Protein AF-A0A1I5EZ67-F1 (afdb_monomer_lite)

Sequence (284 aa):
MTGPAHESPHGVRRITLDAAGLPLSALLSEPPGGAPRAVVVAVHGGGMNAGYFDCRAHPQQSLLTLGARLGHTVLAVDRPGYGHSAARLPEGQGLAEQAVSLRAALRDFTSRHDTGAGLFLLAHSYGGKVALTAAAELPSAAGPPCAAGPLHAAELPHAVDRSHAADALQASELPHAADALQAVGLPQAPSGGLPQSIGLPPSAEPGPSHLLGIDISGCGHLYAVEPHELPIADNDGVRLRRSWGPLRLYPSGTFRESGSIVEPVPALERAELARWPLLFRSTA

Structure (mmCIF, N/CA/C/O backbone):
data_AF-A0A1I5EZ67-F1
#
_entry.id   AF-A0A1I5EZ67-F1
#
loop_
_atom_site.group_PDB
_atom_site.id
_atom_site.type_symbol
_atom_site.label_atom_id
_atom_site.label_alt_id
_atom_site.label_comp_id
_atom_site.label_asym_id
_atom_site.label_entity_id
_atom_site.label_seq_id
_atom_site.pdbx_PDB_ins_code
_atom_site.Cartn_x
_atom_site.Cartn_y
_atom_site.Cartn_z
_atom_site.occupancy
_atom_site.B_iso_or_equiv
_atom_site.auth_seq_id
_atom_site.auth_comp_id
_atom_site.auth_asym_id
_atom_site.auth_atom_id
_atom_site.pdbx_PDB_model_num
ATOM 1 N N . MET A 1 1 ? 10.307 23.182 17.558 1.00 32.09 1 MET A N 1
ATOM 2 C CA . MET A 1 1 ? 8.958 23.587 17.110 1.00 32.09 1 MET A CA 1
ATOM 3 C C . MET A 1 1 ? 8.612 22.750 15.892 1.00 32.09 1 MET A C 1
ATOM 5 O O . MET A 1 1 ? 9.095 23.035 14.806 1.00 32.09 1 MET A O 1
ATOM 9 N N . THR A 1 2 ? 7.897 21.646 16.090 1.00 35.41 2 THR A N 1
ATOM 10 C CA . THR A 1 2 ? 7.374 20.805 15.006 1.00 35.41 2 THR A CA 1
ATOM 11 C C . THR A 1 2 ? 6.156 21.509 14.415 1.00 35.41 2 THR A C 1
ATOM 13 O O . THR A 1 2 ? 5.232 21.844 15.153 1.00 35.41 2 THR A O 1
ATOM 16 N N . GLY A 1 3 ? 6.195 21.818 13.117 1.00 30.20 3 GLY A N 1
ATOM 17 C CA . GLY A 1 3 ? 5.076 22.458 12.420 1.00 30.20 3 GLY A CA 1
ATOM 18 C C . GLY A 1 3 ? 3.808 21.595 12.473 1.00 30.20 3 GLY A C 1
ATOM 19 O O . GLY A 1 3 ? 3.915 20.381 12.665 1.00 30.20 3 GLY A O 1
ATOM 20 N N . PRO A 1 4 ? 2.615 22.196 12.332 1.00 37.66 4 PRO A N 1
ATOM 21 C CA . PRO A 1 4 ? 1.365 21.450 12.367 1.00 37.66 4 PRO A CA 1
ATOM 22 C C . PRO A 1 4 ? 1.356 20.415 11.238 1.00 37.66 4 PRO A C 1
ATOM 24 O O . PRO A 1 4 ? 1.666 20.735 10.088 1.00 37.66 4 PRO A O 1
ATOM 27 N N . ALA A 1 5 ? 1.026 19.165 11.575 1.00 45.53 5 ALA A N 1
ATOM 28 C CA . ALA A 1 5 ? 0.726 18.145 10.583 1.00 45.53 5 ALA A CA 1
ATOM 29 C C . ALA A 1 5 ? -0.394 18.690 9.690 1.00 45.53 5 ALA A C 1
ATOM 31 O O . ALA A 1 5 ? -1.439 19.105 10.185 1.00 45.53 5 ALA A O 1
ATOM 32 N N . HIS A 1 6 ? -0.144 18.771 8.386 1.00 41.84 6 HIS A N 1
ATOM 33 C CA . HIS A 1 6 ? -1.099 19.314 7.431 1.00 41.84 6 HIS A CA 1
ATOM 34 C C . HIS A 1 6 ? -2.248 18.306 7.263 1.00 41.84 6 HIS A C 1
ATOM 36 O O . HIS A 1 6 ? -2.212 17.455 6.376 1.00 41.84 6 HIS A O 1
ATOM 42 N N . GLU A 1 7 ? -3.236 18.350 8.157 1.00 48.06 7 GLU A N 1
ATOM 43 C CA . GLU A 1 7 ? -4.469 17.578 8.022 1.00 48.06 7 GLU A CA 1
ATOM 44 C C . GLU A 1 7 ? -5.220 18.064 6.784 1.00 48.06 7 GLU A C 1
ATOM 46 O O . GLU A 1 7 ? -5.498 19.253 6.615 1.00 48.06 7 GLU A O 1
ATOM 51 N N . SER A 1 8 ? -5.509 17.140 5.871 1.00 57.16 8 SER A N 1
ATOM 52 C CA . SER A 1 8 ? -6.388 17.442 4.747 1.00 57.16 8 SER A CA 1
ATOM 53 C C . SER A 1 8 ? -7.831 17.545 5.262 1.00 57.16 8 SER A C 1
ATOM 55 O O . SER A 1 8 ? -8.185 16.818 6.192 1.00 57.16 8 SER A O 1
ATOM 57 N N . PRO A 1 9 ? -8.706 18.360 4.641 1.00 55.00 9 PRO A N 1
ATOM 58 C CA . PRO A 1 9 ? -10.101 18.565 5.070 1.00 55.00 9 PRO A CA 1
ATOM 59 C C . PRO A 1 9 ? -10.980 17.292 5.091 1.00 55.00 9 PRO A C 1
ATOM 61 O O . PRO A 1 9 ? -12.157 17.358 5.433 1.00 55.00 9 PRO A O 1
ATOM 64 N N . HIS A 1 10 ? -10.419 16.132 4.740 1.00 65.50 10 HIS A N 1
ATOM 65 C CA . HIS A 1 10 ? -11.073 14.825 4.691 1.00 65.50 10 HIS A CA 1
ATOM 66 C C . HIS A 1 10 ? -10.524 13.824 5.725 1.00 65.50 10 HIS A C 1
ATOM 68 O O . HIS A 1 10 ? -10.811 12.636 5.631 1.00 65.50 10 HIS A O 1
ATOM 74 N N . GLY A 1 11 ? -9.718 14.273 6.696 1.00 84.88 11 GLY A N 1
ATOM 75 C CA . GLY A 1 11 ? -9.168 13.402 7.746 1.00 84.88 11 GLY A CA 1
ATOM 76 C C . GLY A 1 11 ? -8.043 12.472 7.273 1.00 84.88 11 GLY A C 1
ATOM 77 O O . GLY A 1 11 ? -7.637 11.571 8.003 1.00 84.88 11 GLY A O 1
ATOM 78 N N . VAL A 1 12 ? -7.531 12.682 6.055 1.00 93.44 12 VAL A N 1
ATOM 79 C CA . VAL A 1 12 ? -6.338 12.001 5.539 1.00 93.44 12 VAL A CA 1
ATOM 80 C C . VAL A 1 12 ? -5.099 12.754 6.012 1.00 93.44 12 VAL A C 1
ATOM 82 O O . VAL A 1 12 ? -4.952 13.956 5.757 1.00 93.44 12 VAL A O 1
ATOM 85 N N . ARG A 1 13 ? -4.192 12.043 6.684 1.00 95.44 13 ARG A N 1
ATOM 86 C CA . ARG A 1 13 ? -2.928 12.593 7.186 1.00 95.44 13 ARG A CA 1
ATOM 87 C C . ARG A 1 13 ? -1.748 11.715 6.807 1.00 95.44 13 ARG A C 1
ATOM 89 O O . ARG A 1 13 ? -1.877 10.501 6.680 1.00 95.44 13 ARG A O 1
ATOM 96 N N . ARG A 1 14 ? -0.576 12.328 6.662 1.00 97.12 14 ARG A N 1
ATOM 97 C CA . ARG A 1 14 ? 0.669 11.597 6.417 1.00 97.12 14 ARG A CA 1
ATOM 98 C C . ARG A 1 14 ? 1.268 11.115 7.734 1.00 97.12 14 ARG A C 1
ATOM 100 O O . ARG A 1 14 ? 1.349 11.882 8.691 1.00 97.12 14 ARG A O 1
ATOM 107 N N . ILE A 1 15 ? 1.729 9.873 7.754 1.00 98.31 15 ILE A N 1
ATOM 108 C CA . ILE A 1 15 ? 2.497 9.285 8.850 1.00 98.31 15 ILE A CA 1
ATOM 109 C C . ILE A 1 15 ? 3.804 8.688 8.320 1.00 98.31 15 ILE A C 1
ATOM 111 O O . ILE A 1 15 ? 3.993 8.543 7.110 1.00 98.31 15 ILE A O 1
ATOM 115 N N . THR A 1 16 ? 4.691 8.326 9.242 1.00 98.62 16 THR A N 1
ATOM 116 C CA . THR A 1 16 ? 5.890 7.535 8.954 1.00 98.62 16 THR A CA 1
ATOM 117 C C . THR A 1 16 ? 5.789 6.205 9.695 1.00 98.62 16 THR A C 1
ATOM 119 O O . THR A 1 16 ? 5.356 6.172 10.850 1.00 98.62 16 THR A O 1
ATOM 122 N N . LEU A 1 17 ? 6.179 5.131 9.017 1.00 98.56 17 LEU A N 1
ATOM 123 C CA . LEU A 1 17 ? 6.321 3.785 9.555 1.00 98.56 17 LEU A CA 1
ATOM 124 C C . LEU A 1 17 ? 7.807 3.427 9.616 1.00 98.56 17 LEU A C 1
ATOM 126 O O . LEU A 1 17 ? 8.560 3.778 8.702 1.00 98.56 17 LEU A O 1
ATOM 130 N N . ASP A 1 18 ? 8.221 2.724 10.665 1.00 98.31 18 ASP A N 1
ATOM 131 C CA . ASP A 1 18 ? 9.567 2.162 10.754 1.00 98.31 18 ASP A CA 1
ATOM 132 C C . ASP A 1 18 ? 9.605 0.738 10.184 1.00 98.31 18 ASP A C 1
ATOM 134 O O . ASP A 1 18 ? 9.133 -0.219 10.794 1.00 98.31 18 ASP A O 1
ATOM 138 N N . ALA A 1 19 ? 10.195 0.578 9.000 1.00 97.75 19 ALA A N 1
ATOM 139 C CA . ALA A 1 19 ? 10.441 -0.719 8.382 1.00 97.75 19 ALA A CA 1
ATOM 140 C C . ALA A 1 19 ? 11.823 -1.257 8.783 1.00 97.75 19 ALA A C 1
ATOM 142 O O . ALA A 1 19 ? 12.699 -1.423 7.934 1.00 97.75 19 ALA A O 1
ATOM 143 N N . ALA A 1 20 ? 12.018 -1.507 10.083 1.00 95.62 20 ALA A N 1
ATOM 144 C CA . ALA A 1 20 ? 13.286 -1.966 10.660 1.00 95.62 20 ALA A CA 1
ATOM 145 C C . ALA A 1 20 ? 14.468 -1.013 10.371 1.00 95.62 20 ALA A C 1
ATOM 147 O O . ALA A 1 20 ? 15.508 -1.415 9.847 1.00 95.62 20 ALA A O 1
ATOM 148 N N . GLY A 1 21 ? 14.301 0.272 10.694 1.00 96.25 21 GLY A N 1
ATOM 149 C CA . GLY A 1 21 ? 15.283 1.338 10.471 1.00 96.25 21 GLY A CA 1
ATOM 150 C C . GLY A 1 21 ? 15.133 2.076 9.134 1.00 96.25 21 GLY A C 1
ATOM 151 O O . GLY A 1 21 ? 15.786 3.108 8.916 1.00 96.25 21 GLY A O 1
ATOM 152 N N . LEU A 1 22 ? 14.273 1.586 8.236 1.00 97.81 22 LEU A N 1
ATOM 153 C CA . LEU A 1 22 ? 13.928 2.250 6.981 1.00 97.81 22 LEU A CA 1
ATOM 154 C C . LEU A 1 22 ? 12.603 3.027 7.132 1.00 97.81 22 LEU A C 1
ATOM 156 O O . LEU A 1 22 ? 11.558 2.406 7.307 1.00 97.81 22 LEU A O 1
ATOM 160 N N . PRO A 1 23 ? 12.594 4.368 7.023 1.00 98.12 23 PRO A N 1
ATOM 161 C CA . PRO A 1 23 ? 11.362 5.139 7.120 1.00 98.12 23 PRO A CA 1
ATOM 162 C C . PRO A 1 23 ? 10.528 4.986 5.845 1.00 98.12 23 PRO A C 1
ATOM 164 O O . PRO A 1 23 ? 10.967 5.392 4.767 1.00 98.12 23 PRO A O 1
ATOM 167 N N . LEU A 1 24 ? 9.307 4.468 5.977 1.00 98.62 24 LEU A N 1
ATOM 168 C CA . LEU A 1 24 ? 8.304 4.484 4.911 1.00 98.62 24 LEU A CA 1
ATOM 169 C C . LEU A 1 24 ? 7.274 5.574 5.202 1.00 98.62 24 LEU A C 1
ATOM 171 O O . LEU A 1 24 ? 6.758 5.667 6.315 1.00 98.62 24 LEU A O 1
ATOM 175 N N . SER A 1 25 ? 6.973 6.419 4.219 1.00 98.62 25 SER A N 1
ATOM 176 C CA . SER A 1 25 ? 5.823 7.320 4.311 1.00 98.62 25 SER A CA 1
ATOM 177 C C . SER A 1 25 ? 4.529 6.557 4.039 1.00 98.62 25 SER A C 1
ATOM 179 O O . SER A 1 25 ? 4.505 5.576 3.303 1.00 98.62 25 SER A O 1
ATOM 181 N N . ALA A 1 26 ? 3.440 7.004 4.655 1.00 98.62 26 ALA A N 1
ATOM 182 C CA . ALA A 1 26 ? 2.110 6.472 4.400 1.00 98.62 26 ALA A CA 1
ATOM 183 C C . ALA A 1 26 ? 1.047 7.564 4.562 1.00 98.62 26 ALA A C 1
ATOM 185 O O . ALA A 1 26 ? 1.256 8.549 5.275 1.00 98.62 26 ALA A O 1
ATOM 186 N N . LEU A 1 27 ? -0.104 7.378 3.924 1.00 98.25 27 LEU A N 1
ATOM 187 C CA . LEU A 1 27 ? -1.331 8.113 4.204 1.00 98.25 27 LEU A CA 1
ATOM 188 C C . LEU A 1 27 ? -2.218 7.268 5.118 1.00 98.25 27 LEU A C 1
ATOM 190 O O . LEU A 1 27 ? -2.395 6.073 4.892 1.00 98.25 27 LEU A O 1
ATOM 194 N N . LEU A 1 28 ? -2.776 7.902 6.141 1.00 98.12 28 LEU A N 1
ATOM 195 C CA . LEU A 1 28 ? -3.650 7.289 7.128 1.00 98.12 28 LEU A CA 1
ATOM 196 C C . LEU A 1 28 ? -4.971 8.056 7.187 1.00 98.12 28 LEU A C 1
ATOM 198 O O . LEU A 1 28 ? -4.977 9.286 7.285 1.00 98.12 28 LEU A O 1
ATOM 202 N N . SER A 1 29 ? -6.078 7.320 7.163 1.00 96.38 29 SER A N 1
ATOM 203 C CA . SER A 1 29 ? -7.412 7.826 7.472 1.00 96.38 29 SER A CA 1
ATOM 204 C C . SER A 1 29 ? -8.100 6.875 8.444 1.00 96.38 29 SER A C 1
ATOM 206 O O . SER A 1 29 ? -8.021 5.659 8.286 1.00 96.38 29 SER A O 1
ATOM 208 N N . GLU A 1 30 ? -8.742 7.428 9.465 1.00 95.75 30 GLU A N 1
ATOM 209 C CA . GLU A 1 30 ? -9.379 6.671 10.545 1.00 95.75 30 GLU A CA 1
ATOM 210 C C . GLU A 1 30 ? -10.873 6.987 10.611 1.00 95.75 30 GLU A C 1
ATOM 212 O O . GLU A 1 30 ? -11.285 8.100 10.262 1.00 95.75 30 GLU A O 1
ATOM 217 N N . PRO A 1 31 ? -11.702 6.031 11.061 1.00 93.94 31 PRO A N 1
ATOM 218 C CA . PRO A 1 31 ? -13.136 6.235 11.129 1.00 93.94 31 PRO A CA 1
ATOM 219 C C . PRO A 1 31 ? -13.525 7.275 12.199 1.00 93.94 31 PRO A C 1
ATOM 221 O O . PRO A 1 31 ? -12.970 7.282 13.302 1.00 93.94 31 PRO A O 1
ATOM 224 N N . PRO A 1 32 ? -14.532 8.129 11.929 1.00 82.81 32 PRO A N 1
ATOM 225 C CA . PRO A 1 32 ? -15.052 9.092 12.896 1.00 82.81 32 PRO A CA 1
ATOM 226 C C . PRO A 1 32 ? -15.926 8.367 13.934 1.00 82.81 32 PRO A C 1
ATOM 228 O O . PRO A 1 32 ? -17.148 8.355 13.828 1.00 82.81 32 PRO A O 1
ATOM 231 N N . GLY A 1 33 ? -15.321 7.689 14.909 1.00 75.44 33 GLY A N 1
ATOM 232 C CA . GLY A 1 33 ? -16.090 6.917 15.897 1.00 75.44 33 GLY A CA 1
ATOM 233 C C . GLY A 1 33 ? -15.307 6.025 16.861 1.00 75.44 33 GLY A C 1
ATOM 234 O O . GLY A 1 33 ? -15.935 5.379 17.695 1.00 75.44 33 GLY A O 1
ATOM 235 N N . GLY A 1 34 ? -13.972 5.989 16.791 1.00 76.06 34 GLY A N 1
ATOM 236 C CA . GLY A 1 34 ? -13.139 5.167 17.675 1.00 76.06 34 GLY A CA 1
ATOM 237 C C . GLY A 1 34 ? -12.641 3.891 16.992 1.00 76.06 34 GLY A C 1
ATOM 238 O O . GLY A 1 34 ? -12.156 3.963 15.866 1.00 76.06 34 GLY A O 1
ATOM 239 N N . ALA A 1 35 ? -12.723 2.749 17.685 1.00 88.88 35 ALA A N 1
ATOM 240 C CA . ALA A 1 35 ? -12.120 1.482 17.261 1.00 88.88 35 ALA A CA 1
ATOM 241 C C . ALA A 1 35 ? -12.539 1.074 15.829 1.00 88.88 35 ALA A C 1
ATOM 243 O O . ALA A 1 35 ? -13.740 1.026 15.533 1.00 88.88 35 ALA A O 1
ATOM 244 N N . PRO A 1 36 ? -11.584 0.778 14.928 1.00 95.56 36 PRO A N 1
ATOM 245 C CA . PRO A 1 36 ? -11.902 0.390 13.563 1.00 95.56 36 PRO A CA 1
ATOM 246 C C . PRO A 1 36 ? -12.482 -1.023 13.495 1.00 95.56 36 PRO A C 1
ATOM 248 O O . PRO A 1 36 ? -12.185 -1.888 14.313 1.00 95.56 36 PRO A O 1
ATOM 251 N N . ARG A 1 37 ? -13.268 -1.297 12.451 1.00 95.50 37 ARG A N 1
ATOM 252 C CA . ARG A 1 37 ? -13.735 -2.656 12.129 1.00 95.50 37 ARG A CA 1
ATOM 253 C C . ARG A 1 37 ? -12.572 -3.563 11.730 1.00 95.50 37 ARG A C 1
ATOM 255 O O . ARG A 1 37 ? -12.521 -4.719 12.131 1.00 95.50 37 ARG A O 1
ATOM 262 N N . ALA A 1 38 ? -11.672 -3.030 10.914 1.00 96.69 38 ALA A N 1
ATOM 263 C CA . ALA A 1 38 ? -10.425 -3.639 10.463 1.00 96.69 38 ALA A CA 1
ATOM 264 C C . ALA A 1 38 ? -9.535 -2.539 9.865 1.00 96.69 38 ALA A C 1
ATOM 266 O O . ALA A 1 38 ? -10.023 -1.435 9.584 1.00 96.69 38 ALA A O 1
ATOM 267 N N . VAL A 1 39 ? -8.271 -2.857 9.600 1.00 98.06 39 VAL A N 1
ATOM 268 C CA . VAL A 1 39 ? -7.359 -1.989 8.847 1.00 98.06 39 VAL A CA 1
ATOM 269 C C . VAL A 1 39 ? -7.256 -2.475 7.405 1.00 98.06 39 VAL A C 1
ATOM 271 O O . VAL A 1 39 ? -6.891 -3.622 7.159 1.00 98.06 39 VAL A O 1
ATOM 274 N N . VAL A 1 40 ? -7.522 -1.591 6.447 1.00 98.50 40 VAL A N 1
ATOM 275 C CA . VAL A 1 40 ? -7.252 -1.817 5.022 1.00 98.50 40 VAL A CA 1
ATOM 276 C C . VAL A 1 40 ? -5.891 -1.224 4.690 1.00 98.50 40 VAL A C 1
ATOM 278 O O . VAL A 1 40 ? -5.704 -0.009 4.745 1.00 98.50 40 VAL A O 1
ATOM 281 N N . VAL A 1 41 ? -4.936 -2.078 4.341 1.00 98.62 41 VAL A N 1
ATOM 282 C CA . VAL A 1 41 ? -3.597 -1.670 3.920 1.00 98.62 41 VAL A CA 1
ATOM 283 C C . VAL A 1 41 ? -3.565 -1.612 2.399 1.00 98.62 41 VAL A C 1
ATOM 285 O O . VAL A 1 41 ? -3.692 -2.641 1.740 1.00 98.62 41 VAL A O 1
ATOM 288 N N . ALA A 1 42 ? -3.373 -0.421 1.843 1.00 98.56 42 ALA A N 1
ATOM 289 C CA . ALA A 1 42 ? -3.355 -0.193 0.408 1.00 98.56 42 ALA A CA 1
ATOM 290 C C . ALA A 1 42 ? -1.914 -0.103 -0.131 1.00 98.56 42 ALA A C 1
ATOM 292 O O . ALA A 1 42 ? -1.112 0.708 0.342 1.00 98.56 42 ALA A O 1
ATOM 293 N N . VAL A 1 43 ? -1.584 -0.934 -1.126 1.00 98.38 43 VAL A N 1
ATOM 294 C CA . VAL A 1 43 ? -0.227 -1.078 -1.687 1.00 98.38 43 VAL A CA 1
ATOM 295 C C . VAL A 1 43 ? -0.224 -0.745 -3.181 1.00 98.38 43 VAL A C 1
ATOM 297 O O . VAL A 1 43 ? -0.824 -1.451 -3.996 1.00 98.38 43 VAL A O 1
ATOM 300 N N . HIS A 1 44 ? 0.448 0.347 -3.550 1.00 96.56 44 HIS A N 1
ATOM 301 C CA . HIS A 1 44 ? 0.391 0.903 -4.905 1.00 96.56 44 HIS A CA 1
ATOM 302 C C . HIS A 1 44 ? 1.254 0.124 -5.912 1.00 96.56 44 HIS A C 1
ATOM 304 O O . HIS A 1 44 ? 2.193 -0.591 -5.551 1.00 96.56 44 HIS A O 1
ATOM 310 N N . GLY A 1 45 ? 0.958 0.316 -7.200 1.00 91.25 45 GLY A N 1
ATOM 311 C CA . GLY A 1 45 ? 1.716 -0.243 -8.323 1.00 91.25 45 GLY A CA 1
ATOM 312 C C . GLY A 1 45 ? 3.068 0.430 -8.566 1.00 91.25 45 GLY A C 1
ATOM 313 O O . GLY A 1 45 ? 3.527 1.261 -7.784 1.00 91.25 45 GLY A O 1
ATOM 314 N N . GLY A 1 46 ? 3.735 0.056 -9.655 1.00 89.00 46 GLY A N 1
ATOM 315 C CA . GLY A 1 46 ? 4.997 0.683 -10.053 1.00 89.00 46 GLY A CA 1
ATOM 316 C C . GLY A 1 46 ? 4.817 2.112 -10.539 1.00 89.00 46 GLY A C 1
ATOM 317 O O . GLY A 1 46 ? 3.831 2.414 -11.206 1.00 89.00 46 GLY A O 1
ATOM 318 N N . GLY A 1 47 ? 5.769 2.982 -10.196 1.00 87.81 47 GLY A N 1
ATOM 319 C CA . GLY A 1 47 ? 5.785 4.376 -10.657 1.00 87.81 47 GLY A CA 1
ATOM 320 C C . GLY A 1 47 ? 4.685 5.254 -10.057 1.00 87.81 47 GLY A C 1
ATOM 321 O O . GLY A 1 47 ? 4.311 6.268 -10.641 1.00 87.81 47 GLY A O 1
ATOM 322 N N . MET A 1 48 ? 4.149 4.842 -8.910 1.00 91.69 48 MET A N 1
ATOM 323 C CA . MET A 1 48 ? 3.123 5.562 -8.160 1.00 91.69 48 MET A CA 1
ATOM 324 C C . MET A 1 48 ? 3.580 5.774 -6.713 1.00 91.69 48 MET A C 1
ATOM 326 O O . MET A 1 48 ? 4.568 5.176 -6.290 1.00 91.69 48 MET A O 1
ATOM 330 N N . ASN A 1 49 ? 2.834 6.568 -5.947 1.00 94.56 49 ASN A N 1
ATOM 331 C CA . ASN A 1 49 ? 2.944 6.672 -4.490 1.00 94.56 49 ASN A CA 1
ATOM 332 C C . ASN A 1 49 ? 1.587 6.399 -3.803 1.00 94.56 49 ASN A C 1
ATOM 334 O O . ASN A 1 49 ? 0.581 6.117 -4.461 1.00 94.56 49 ASN A O 1
ATOM 338 N N . ALA A 1 50 ? 1.536 6.463 -2.471 1.00 96.62 50 ALA A N 1
ATOM 339 C CA . ALA A 1 50 ? 0.358 6.205 -1.640 1.00 96.62 50 ALA A CA 1
ATOM 340 C C . ALA A 1 50 ? -0.859 7.065 -2.018 1.00 96.62 50 ALA A C 1
ATOM 342 O O . ALA A 1 50 ? -2.000 6.643 -1.812 1.00 96.62 50 ALA A O 1
ATOM 343 N N . GLY A 1 51 ? -0.633 8.241 -2.616 1.00 93.56 51 GLY A N 1
ATOM 344 C CA . GLY A 1 51 ? -1.689 9.107 -3.133 1.00 93.56 51 GLY A CA 1
ATOM 345 C C . GLY A 1 51 ? -2.526 8.467 -4.243 1.00 93.56 51 GLY A C 1
ATOM 346 O O . GLY A 1 51 ? -3.638 8.924 -4.485 1.00 93.56 51 GLY A O 1
ATOM 347 N N . TYR A 1 52 ? -2.063 7.372 -4.861 1.00 91.50 52 TYR A N 1
ATOM 348 C CA . TYR A 1 52 ? -2.847 6.565 -5.804 1.00 91.50 52 TYR A CA 1
ATOM 349 C C . TYR A 1 52 ? -4.226 6.168 -5.254 1.00 91.50 52 TYR A C 1
ATOM 351 O O . TYR A 1 52 ? -5.211 6.147 -5.988 1.00 91.50 52 TYR A O 1
ATOM 359 N N . PHE A 1 53 ? -4.311 5.906 -3.948 1.00 94.12 53 PHE A N 1
ATOM 360 C CA . PHE A 1 53 ? -5.557 5.523 -3.284 1.00 94.12 53 PHE A CA 1
ATOM 361 C C . PHE A 1 53 ? -6.361 6.717 -2.750 1.00 94.12 53 PHE A C 1
ATOM 363 O O . PHE A 1 53 ? -7.499 6.541 -2.309 1.00 94.12 53 PHE A O 1
ATOM 370 N N . ASP A 1 54 ? -5.799 7.928 -2.792 1.00 92.19 54 ASP A N 1
ATOM 371 C CA . ASP A 1 54 ? -6.423 9.156 -2.306 1.00 92.19 54 ASP A CA 1
ATOM 372 C C . ASP A 1 54 ? -6.814 10.075 -3.470 1.00 92.19 54 ASP A C 1
ATOM 374 O O . ASP A 1 54 ? -6.117 11.032 -3.809 1.00 92.19 54 ASP A O 1
ATOM 378 N N . CYS A 1 55 ? -7.948 9.777 -4.116 1.00 85.81 55 CYS A N 1
ATOM 379 C CA . CYS A 1 55 ? -8.469 10.576 -5.226 1.00 85.81 55 CYS A CA 1
ATOM 380 C C . CYS A 1 55 ? -8.866 11.998 -4.774 1.00 85.81 55 CYS A C 1
ATOM 382 O O . CYS A 1 55 ? -10.027 12.279 -4.467 1.00 85.81 55 CYS A O 1
ATOM 384 N N . ARG A 1 56 ? -7.900 12.924 -4.781 1.00 81.19 56 ARG A N 1
ATOM 385 C CA . ARG A 1 56 ? -8.079 14.326 -4.358 1.00 81.19 56 ARG A CA 1
ATOM 386 C C . ARG A 1 56 ? -9.087 15.094 -5.210 1.00 81.19 56 ARG A C 1
ATOM 388 O O . ARG A 1 56 ? -9.777 15.972 -4.702 1.00 81.19 56 ARG A O 1
ATOM 395 N N . ALA A 1 57 ? -9.189 14.754 -6.496 1.00 78.94 57 ALA A N 1
ATOM 396 C CA . ALA A 1 57 ? -10.139 15.382 -7.414 1.00 78.94 57 ALA A CA 1
ATOM 397 C C . ALA A 1 57 ? -11.599 15.029 -7.082 1.00 78.94 57 ALA A C 1
ATOM 399 O O . ALA A 1 57 ? -12.507 15.787 -7.421 1.00 78.94 57 ALA A O 1
ATOM 400 N N . HIS A 1 58 ? -11.837 13.883 -6.433 1.00 80.38 58 HIS A N 1
ATOM 401 C CA . HIS A 1 58 ? -13.180 13.422 -6.112 1.00 80.38 58 HIS A CA 1
ATOM 402 C C . HIS A 1 58 ? -13.174 12.559 -4.835 1.00 80.38 58 HIS A C 1
ATOM 404 O O . HIS A 1 58 ? -13.070 11.337 -4.928 1.00 80.38 58 HIS A O 1
ATOM 410 N N . PRO A 1 59 ? -13.349 13.145 -3.632 1.00 76.62 59 PRO A N 1
ATOM 411 C CA . PRO A 1 59 ? -13.210 12.430 -2.355 1.00 76.62 59 PRO A CA 1
ATOM 412 C C . PRO A 1 59 ? -14.095 11.186 -2.199 1.00 76.62 59 PRO A C 1
ATOM 414 O O . PRO A 1 59 ? -13.736 10.251 -1.494 1.00 76.62 59 PRO A O 1
ATOM 417 N N . GLN A 1 60 ? -15.243 11.117 -2.882 1.00 77.62 60 GLN A N 1
ATOM 418 C CA . GLN A 1 60 ? -16.087 9.910 -2.885 1.00 77.62 60 GLN A CA 1
ATOM 419 C C . GLN A 1 60 ? -15.456 8.715 -3.625 1.00 77.62 60 GLN A C 1
ATOM 421 O O . GLN A 1 60 ? -15.933 7.598 -3.474 1.00 77.62 60 GLN A O 1
ATOM 426 N N . GLN A 1 61 ? -14.404 8.950 -4.412 1.00 82.38 61 GLN A N 1
ATOM 427 C CA . GLN A 1 61 ? -13.591 7.936 -5.088 1.00 82.38 61 GLN A CA 1
ATOM 428 C C . GLN A 1 61 ? -12.232 7.720 -4.395 1.00 82.38 61 GLN A C 1
ATOM 430 O O . GLN A 1 61 ? -11.408 6.956 -4.885 1.00 82.38 61 GLN A O 1
ATOM 435 N N . SER A 1 62 ? -11.973 8.391 -3.265 1.00 90.81 62 SER A N 1
ATOM 436 C CA . SER A 1 62 ? -10.796 8.139 -2.426 1.00 90.81 62 SER A CA 1
ATOM 437 C C . SER A 1 62 ? -11.074 6.929 -1.536 1.00 90.81 62 SER A C 1
ATOM 439 O O . SER A 1 62 ? -12.016 6.950 -0.740 1.00 90.81 62 SER A O 1
ATOM 441 N N . LEU A 1 63 ? -10.245 5.885 -1.641 1.00 94.38 63 LEU A N 1
ATOM 442 C CA . LEU A 1 63 ? -10.319 4.711 -0.766 1.00 94.38 63 LEU A CA 1
ATOM 443 C C . LEU A 1 63 ? -10.141 5.121 0.697 1.00 94.38 63 LEU A C 1
ATOM 445 O O . LEU A 1 63 ? -10.848 4.609 1.560 1.00 94.38 63 LEU A O 1
ATOM 449 N N . LEU A 1 64 ? -9.239 6.071 0.964 1.00 95.19 64 LEU A N 1
ATOM 450 C CA . LEU A 1 64 ? -8.975 6.598 2.304 1.00 95.19 64 LEU A CA 1
ATOM 451 C C . LEU A 1 64 ? -10.256 7.200 2.896 1.00 95.19 64 LEU A C 1
ATOM 453 O O . LEU A 1 64 ? -10.670 6.835 3.993 1.00 95.19 64 LEU A O 1
ATOM 457 N N . THR A 1 65 ? -10.925 8.066 2.131 1.00 92.62 65 THR A N 1
ATOM 458 C CA . THR A 1 65 ? -12.153 8.738 2.579 1.00 92.62 65 THR A CA 1
ATOM 459 C C . THR A 1 65 ? -13.325 7.760 2.694 1.00 92.62 65 THR A C 1
ATOM 461 O O . THR A 1 65 ? -14.088 7.805 3.661 1.00 92.62 65 THR A O 1
ATOM 464 N N . LEU A 1 66 ? -13.502 6.873 1.711 1.00 92.12 66 LEU A N 1
ATOM 465 C CA . LEU A 1 66 ? -14.604 5.914 1.689 1.00 92.12 66 LEU A CA 1
ATOM 466 C C . LEU A 1 66 ? -14.457 4.853 2.786 1.00 92.12 66 LEU A C 1
ATOM 468 O O . LEU A 1 66 ? -15.416 4.600 3.511 1.00 92.12 66 LEU A O 1
ATOM 472 N N . GLY A 1 67 ? -13.269 4.265 2.944 1.00 94.00 67 GLY A N 1
ATOM 473 C CA . GLY A 1 67 ? -13.010 3.230 3.944 1.00 94.00 67 GLY A CA 1
ATOM 474 C C . GLY A 1 67 ? -13.192 3.745 5.371 1.00 94.00 67 GLY A C 1
ATOM 475 O O . GLY A 1 67 ? -13.908 3.111 6.149 1.00 94.00 67 GLY A O 1
ATOM 476 N N . ALA A 1 68 ? -12.677 4.942 5.677 1.00 94.19 68 ALA A N 1
ATOM 477 C CA . ALA A 1 68 ? -12.904 5.604 6.964 1.00 94.19 68 ALA A CA 1
ATOM 478 C C . ALA A 1 68 ? -14.396 5.821 7.250 1.00 94.19 68 ALA A C 1
ATOM 480 O O . ALA A 1 68 ? -14.887 5.493 8.331 1.00 94.19 68 AL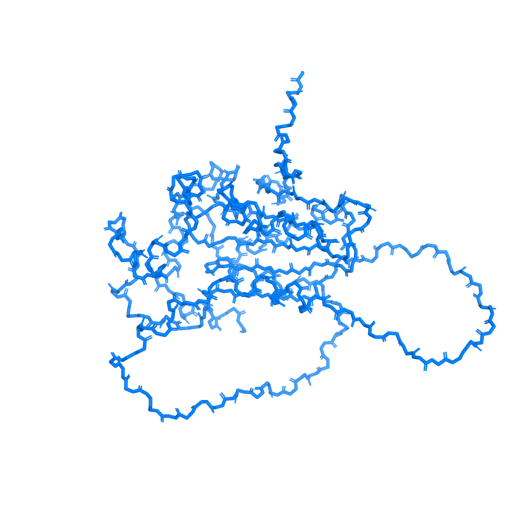A A O 1
ATOM 481 N N . ARG A 1 69 ? -15.165 6.289 6.258 1.00 91.94 69 ARG A N 1
ATOM 482 C CA . ARG A 1 69 ? -16.624 6.450 6.392 1.00 91.94 69 ARG A CA 1
ATOM 483 C C . ARG A 1 69 ? -17.369 5.130 6.606 1.00 91.94 69 ARG A C 1
ATOM 485 O O . ARG A 1 69 ? -18.445 5.146 7.194 1.00 91.94 69 ARG A O 1
ATOM 492 N N . LEU A 1 70 ? -16.818 4.011 6.140 1.00 93.00 70 LEU A N 1
ATOM 493 C CA . LEU A 1 70 ? -17.378 2.666 6.311 1.00 93.00 70 LEU A CA 1
ATOM 494 C C . LEU A 1 70 ? -16.897 1.960 7.594 1.00 93.00 70 LEU A C 1
ATOM 496 O O . LEU A 1 70 ? -17.231 0.791 7.820 1.00 93.00 70 LEU A O 1
ATOM 500 N N . GLY A 1 71 ? -16.150 2.664 8.452 1.00 94.75 71 GLY A N 1
ATOM 501 C CA . GLY A 1 71 ? -15.697 2.162 9.749 1.00 94.75 71 GLY A CA 1
ATOM 502 C C . GLY A 1 71 ? -14.336 1.464 9.724 1.00 94.75 71 GLY A C 1
ATOM 503 O O . GLY A 1 71 ? -13.999 0.790 10.694 1.00 94.75 71 GLY A O 1
ATOM 504 N N . HIS A 1 72 ? -13.564 1.580 8.643 1.00 96.50 72 HIS A N 1
ATOM 505 C CA . HIS A 1 72 ? -12.233 0.980 8.527 1.00 96.50 72 HIS A CA 1
ATOM 506 C C . HIS A 1 72 ? -11.141 2.031 8.681 1.00 96.50 72 HIS A C 1
ATOM 508 O O . HIS A 1 72 ? -11.235 3.115 8.114 1.00 96.50 72 HIS A O 1
ATOM 514 N N . THR A 1 73 ? -10.063 1.688 9.379 1.00 97.75 73 THR A N 1
ATOM 515 C CA . THR A 1 73 ? -8.821 2.453 9.240 1.00 97.75 73 THR A CA 1
ATOM 516 C C . THR A 1 73 ? -8.205 2.099 7.893 1.00 97.75 73 THR A C 1
ATOM 518 O O . THR A 1 73 ? -8.114 0.924 7.547 1.00 97.75 73 THR A O 1
ATOM 521 N N . VAL A 1 74 ? -7.784 3.091 7.115 1.00 98.12 74 VAL A N 1
ATOM 522 C CA . VAL A 1 74 ? -7.141 2.875 5.815 1.00 98.12 74 VAL A CA 1
ATOM 523 C C . VAL A 1 74 ? -5.719 3.410 5.868 1.00 98.12 74 VAL A C 1
ATOM 525 O O . VAL A 1 74 ? -5.502 4.589 6.152 1.00 98.12 74 VAL A O 1
ATOM 528 N N . LEU A 1 75 ? -4.759 2.535 5.581 1.00 98.69 75 LEU A N 1
ATOM 529 C CA . LEU A 1 75 ? -3.330 2.813 5.562 1.00 98.69 75 LEU A CA 1
ATOM 530 C C . LEU A 1 75 ? -2.787 2.590 4.146 1.00 98.69 75 LEU A C 1
ATOM 532 O O . LEU A 1 75 ? -2.547 1.454 3.749 1.00 98.69 75 LEU A O 1
ATOM 536 N N . ALA A 1 76 ? -2.568 3.657 3.382 1.00 98.69 76 ALA A N 1
ATOM 537 C CA . ALA A 1 76 ? -1.912 3.578 2.077 1.00 98.69 76 ALA A CA 1
ATOM 538 C C . ALA A 1 76 ? -0.409 3.822 2.233 1.00 98.69 76 ALA A C 1
ATOM 540 O O . ALA A 1 76 ? -0.005 4.891 2.684 1.00 98.69 76 ALA A O 1
ATOM 541 N N . VAL A 1 77 ? 0.422 2.843 1.883 1.00 98.56 77 VAL A N 1
ATOM 542 C CA . VAL A 1 77 ? 1.869 2.871 2.159 1.00 98.56 77 VAL A CA 1
ATOM 543 C C . VAL A 1 77 ? 2.649 3.209 0.893 1.00 98.56 77 VAL A C 1
ATOM 545 O O . VAL A 1 77 ? 2.406 2.602 -0.148 1.00 98.56 77 VAL A O 1
ATOM 548 N N . ASP A 1 78 ? 3.616 4.127 0.990 1.00 98.50 78 ASP A N 1
ATOM 549 C CA . ASP A 1 78 ? 4.657 4.268 -0.028 1.00 98.50 78 ASP A CA 1
ATOM 550 C C . ASP A 1 78 ? 5.600 3.072 0.077 1.00 98.50 78 ASP A C 1
ATOM 552 O O . ASP A 1 78 ? 6.219 2.837 1.121 1.00 98.50 78 ASP A O 1
ATOM 556 N N . ARG A 1 79 ? 5.706 2.294 -1.001 1.00 96.88 79 ARG A N 1
ATOM 557 C CA . ARG A 1 79 ? 6.574 1.114 -1.024 1.00 96.88 79 ARG A CA 1
ATOM 558 C C . ARG A 1 79 ? 8.048 1.501 -0.828 1.00 96.88 79 ARG A C 1
ATOM 560 O O . ARG A 1 79 ? 8.445 2.622 -1.158 1.00 96.88 79 ARG A O 1
ATOM 567 N N . PRO A 1 80 ? 8.897 0.580 -0.340 1.00 96.62 80 PRO A N 1
ATOM 568 C CA . PRO A 1 80 ? 10.336 0.814 -0.287 1.00 96.62 80 PRO A CA 1
ATOM 569 C C . PRO A 1 80 ? 10.904 1.198 -1.662 1.00 96.62 80 PRO A C 1
ATOM 571 O O . PRO A 1 80 ? 10.597 0.562 -2.668 1.00 96.62 80 PRO A O 1
ATOM 574 N N . GLY A 1 81 ? 11.725 2.247 -1.704 1.00 95.44 81 GLY A N 1
ATOM 575 C CA . GLY A 1 81 ? 12.195 2.878 -2.943 1.00 95.44 81 GLY A CA 1
ATOM 576 C C . GLY A 1 81 ? 11.355 4.078 -3.396 1.00 95.44 81 GLY A C 1
ATOM 577 O O . GLY A 1 81 ? 11.791 4.807 -4.279 1.00 95.44 81 GLY A O 1
ATOM 578 N N . TYR A 1 82 ? 10.208 4.332 -2.760 1.00 96.00 82 TYR A N 1
ATOM 579 C CA . TYR A 1 82 ? 9.332 5.476 -3.023 1.00 96.00 82 TYR A CA 1
ATOM 580 C C . TYR A 1 82 ? 9.210 6.378 -1.785 1.00 96.00 82 TYR A C 1
ATOM 582 O O . TYR A 1 82 ? 9.591 6.003 -0.665 1.00 96.00 82 TYR A O 1
ATOM 590 N N . GLY A 1 83 ? 8.698 7.595 -1.987 1.00 95.69 83 GLY A N 1
ATOM 591 C CA . GLY A 1 83 ? 8.431 8.555 -0.915 1.00 95.69 83 GLY A CA 1
ATOM 592 C C . GLY A 1 83 ? 9.650 8.801 -0.016 1.00 95.69 83 GLY A C 1
ATOM 593 O O . GLY A 1 83 ? 10.760 9.044 -0.489 1.00 95.69 83 GLY A O 1
ATOM 594 N N . HIS A 1 84 ? 9.465 8.706 1.303 1.00 97.06 84 HIS A N 1
ATOM 595 C CA . HIS A 1 84 ? 10.532 8.935 2.291 1.00 97.06 84 HIS A CA 1
ATOM 596 C C . HIS A 1 84 ? 11.731 7.979 2.180 1.00 97.06 84 HIS A C 1
ATOM 598 O O . HIS A 1 84 ? 12.821 8.313 2.651 1.00 97.06 84 HIS A O 1
ATOM 604 N N . SER A 1 85 ? 11.550 6.806 1.571 1.00 97.69 85 SER A N 1
ATOM 605 C CA . SER A 1 85 ? 12.600 5.790 1.471 1.00 97.69 85 SER A CA 1
ATOM 606 C C . SER A 1 85 ? 13.454 5.915 0.205 1.00 97.69 85 SER A C 1
ATOM 608 O O . SER A 1 85 ? 14.560 5.375 0.173 1.00 97.69 85 SER A O 1
ATOM 610 N N . ALA A 1 86 ? 12.998 6.673 -0.800 1.00 96.25 86 ALA A N 1
ATOM 611 C CA . ALA A 1 86 ? 13.633 6.767 -2.117 1.00 96.25 86 ALA A CA 1
ATOM 612 C C . ALA A 1 86 ? 15.107 7.199 -2.049 1.00 96.25 86 ALA A C 1
ATOM 614 O O . ALA A 1 86 ? 15.974 6.574 -2.650 1.00 96.25 86 ALA A O 1
ATOM 615 N N . ALA A 1 87 ? 15.428 8.213 -1.237 1.00 96.12 87 ALA A N 1
ATOM 616 C CA . ALA A 1 87 ? 16.804 8.702 -1.101 1.00 96.12 87 ALA A CA 1
ATOM 617 C C . ALA A 1 87 ? 17.762 7.679 -0.459 1.00 96.12 87 ALA A C 1
ATOM 619 O O . ALA A 1 87 ? 18.968 7.741 -0.682 1.00 96.12 87 ALA A O 1
ATOM 620 N N . ARG A 1 88 ? 17.240 6.746 0.350 1.00 97.06 88 ARG A N 1
ATOM 621 C CA . ARG A 1 88 ? 18.032 5.672 0.978 1.00 97.06 88 ARG A CA 1
ATOM 622 C C . ARG A 1 88 ? 18.117 4.420 0.107 1.00 97.06 88 ARG A C 1
ATOM 624 O O . ARG A 1 88 ? 18.992 3.592 0.334 1.00 97.06 88 ARG A O 1
ATOM 631 N N . LEU A 1 89 ? 17.217 4.289 -0.864 1.00 96.56 89 LEU A N 1
ATOM 632 C CA . LEU A 1 89 ? 17.100 3.158 -1.776 1.00 96.56 89 LEU A CA 1
ATOM 633 C C . LEU A 1 89 ? 17.044 3.665 -3.228 1.00 96.56 89 LEU A C 1
ATOM 635 O O . LEU A 1 89 ? 16.020 3.488 -3.886 1.00 96.56 89 LEU A O 1
ATOM 639 N N . PRO A 1 90 ? 18.116 4.297 -3.746 1.00 93.19 90 PRO A N 1
ATOM 640 C CA . PRO A 1 90 ? 1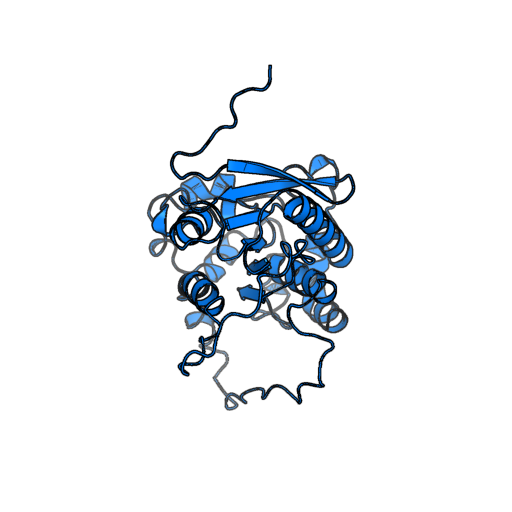8.099 4.918 -5.075 1.00 93.19 90 PRO A CA 1
ATOM 641 C C . PRO A 1 90 ? 17.821 3.917 -6.210 1.00 93.19 90 PRO A C 1
ATOM 643 O O . PRO A 1 90 ? 17.169 4.257 -7.192 1.00 93.19 90 PRO A O 1
ATOM 646 N N . GLU A 1 91 ? 18.249 2.663 -6.048 1.00 94.75 91 GLU A N 1
ATOM 647 C CA . GLU A 1 91 ? 17.969 1.572 -6.995 1.00 94.75 91 GLU A CA 1
ATOM 648 C C . GLU A 1 91 ? 16.667 0.812 -6.669 1.00 94.75 91 GLU A C 1
ATOM 650 O O . GLU A 1 91 ? 16.229 -0.046 -7.439 1.00 94.75 91 GLU A O 1
ATOM 655 N N . GLY A 1 92 ? 16.027 1.139 -5.542 1.00 94.69 92 GLY A N 1
ATOM 656 C CA . GLY A 1 92 ? 14.889 0.425 -4.970 1.00 94.69 92 GLY A CA 1
ATOM 657 C C . GLY A 1 92 ? 15.287 -0.833 -4.202 1.00 94.69 92 GLY A C 1
ATOM 658 O O . GLY A 1 92 ? 16.406 -0.968 -3.709 1.00 94.69 92 GLY A O 1
ATOM 659 N N . GLN A 1 93 ? 14.340 -1.759 -4.099 1.00 95.31 93 GLN A N 1
ATOM 660 C CA . GLN A 1 93 ? 14.506 -3.086 -3.510 1.00 95.31 93 GLN A CA 1
ATOM 661 C C . GLN A 1 93 ? 13.893 -4.139 -4.437 1.00 95.31 93 GLN A C 1
ATOM 663 O O . GLN A 1 93 ? 12.923 -3.849 -5.144 1.00 95.31 93 GLN A O 1
ATOM 668 N N . GLY A 1 94 ? 14.437 -5.357 -4.399 1.00 92.69 94 GLY A N 1
ATOM 669 C CA . GLY A 1 94 ? 13.807 -6.518 -5.021 1.00 92.69 94 GLY A CA 1
ATOM 670 C C . GLY A 1 94 ? 12.527 -6.932 -4.293 1.00 92.69 94 GLY A C 1
ATOM 671 O O . GLY A 1 94 ? 12.223 -6.455 -3.195 1.00 92.69 94 GLY A O 1
ATOM 672 N N . LEU A 1 95 ? 11.756 -7.822 -4.913 1.00 91.75 95 LEU A N 1
ATOM 673 C CA . LEU A 1 95 ? 10.449 -8.250 -4.410 1.00 91.75 95 LEU A CA 1
ATOM 674 C C . LEU A 1 95 ? 10.502 -8.793 -2.971 1.00 91.75 95 LEU A C 1
ATOM 676 O O . LEU A 1 95 ? 9.671 -8.429 -2.133 1.00 91.75 95 LEU A O 1
ATOM 680 N N . ALA A 1 96 ? 11.475 -9.661 -2.681 1.00 91.06 96 ALA A N 1
ATOM 681 C CA . ALA A 1 96 ? 11.609 -10.297 -1.374 1.00 91.06 96 ALA A CA 1
ATOM 682 C C . ALA A 1 96 ? 11.948 -9.272 -0.282 1.00 91.06 96 ALA A C 1
ATOM 684 O O . ALA A 1 96 ? 11.340 -9.283 0.792 1.00 91.06 96 ALA A O 1
ATOM 685 N N . GLU A 1 97 ? 12.867 -8.346 -0.563 1.00 95.62 97 GLU A N 1
ATOM 686 C CA . GLU A 1 97 ? 13.232 -7.274 0.359 1.00 95.62 97 GLU A CA 1
ATOM 687 C C . GLU A 1 97 ? 12.061 -6.314 0.594 1.00 95.62 97 GLU A C 1
ATOM 689 O O . GLU A 1 97 ? 11.782 -5.972 1.745 1.00 95.62 97 GLU A O 1
ATOM 694 N N . GLN A 1 98 ? 11.313 -5.954 -0.457 1.00 96.81 98 GLN A N 1
ATOM 695 C CA . GLN A 1 98 ? 10.117 -5.121 -0.310 1.00 96.81 98 GLN A CA 1
ATOM 696 C C . GLN A 1 98 ? 9.074 -5.777 0.599 1.00 96.81 98 GLN A C 1
ATOM 698 O O . GLN A 1 98 ? 8.480 -5.101 1.440 1.00 96.81 98 GLN A O 1
ATOM 703 N N . ALA A 1 99 ? 8.869 -7.091 0.478 1.00 95.69 99 ALA A N 1
ATOM 704 C CA . ALA A 1 99 ? 7.950 -7.832 1.336 1.00 95.69 99 ALA A CA 1
ATOM 705 C C . ALA A 1 99 ? 8.402 -7.838 2.808 1.00 95.69 99 ALA A C 1
ATOM 707 O O . ALA A 1 99 ? 7.579 -7.653 3.706 1.00 95.69 99 ALA A O 1
ATOM 708 N N . VAL A 1 100 ? 9.707 -7.997 3.069 1.00 96.50 100 VAL A N 1
ATOM 709 C CA . VAL A 1 100 ? 10.283 -7.898 4.424 1.00 96.50 100 VAL A CA 1
ATOM 710 C C . VAL A 1 100 ? 10.050 -6.506 5.011 1.00 96.50 100 VAL A C 1
ATOM 712 O O . VAL A 1 100 ? 9.548 -6.394 6.132 1.00 96.50 100 VAL A O 1
ATOM 715 N N . SER A 1 101 ? 10.366 -5.451 4.257 1.00 98.06 101 SER A N 1
ATOM 716 C CA . SER A 1 101 ? 10.174 -4.068 4.697 1.00 98.06 101 SER A CA 1
ATOM 717 C C . SER A 1 101 ? 8.695 -3.730 4.914 1.00 98.06 101 SER A C 1
ATOM 719 O O . SER A 1 101 ? 8.365 -3.107 5.922 1.00 98.06 101 SER A O 1
ATOM 721 N N . LEU A 1 102 ? 7.787 -4.199 4.049 1.00 97.88 102 LEU A N 1
ATOM 722 C CA . LEU A 1 102 ? 6.346 -4.024 4.245 1.00 97.88 102 LEU A CA 1
ATOM 723 C C . LEU A 1 102 ? 5.878 -4.704 5.537 1.00 97.88 102 LEU A C 1
ATOM 725 O O . LEU A 1 102 ? 5.218 -4.066 6.351 1.00 97.88 102 LEU A O 1
ATOM 729 N N . ARG A 1 103 ? 6.259 -5.965 5.786 1.00 97.06 103 ARG A N 1
ATOM 730 C CA . ARG A 1 103 ? 5.903 -6.650 7.042 1.00 97.06 103 ARG A CA 1
ATOM 731 C C . ARG A 1 103 ? 6.452 -5.927 8.272 1.00 97.06 103 ARG A C 1
ATOM 733 O O . ARG A 1 103 ? 5.753 -5.849 9.278 1.00 97.06 103 ARG A O 1
ATOM 740 N N . ALA A 1 104 ? 7.676 -5.403 8.210 1.00 97.69 104 ALA A N 1
ATOM 741 C CA . ALA A 1 104 ? 8.256 -4.630 9.307 1.00 97.69 104 ALA A CA 1
ATOM 742 C C . ALA A 1 104 ? 7.457 -3.343 9.578 1.00 97.69 104 ALA A C 1
ATOM 744 O O . ALA A 1 104 ? 7.083 -3.098 10.722 1.00 97.69 104 ALA A O 1
ATOM 745 N N . ALA A 1 105 ? 7.103 -2.594 8.530 1.00 98.38 105 ALA A N 1
ATOM 746 C CA . ALA A 1 105 ? 6.260 -1.405 8.646 1.00 98.38 105 ALA A CA 1
ATOM 747 C C . ALA A 1 105 ? 4.868 -1.718 9.215 1.00 98.38 105 ALA A C 1
ATOM 749 O O . ALA A 1 105 ? 4.343 -0.953 10.021 1.00 98.38 105 ALA A O 1
ATOM 750 N N . LEU A 1 106 ? 4.271 -2.851 8.828 1.00 97.56 106 LEU A N 1
ATOM 751 C CA . LEU A 1 106 ? 2.983 -3.283 9.371 1.00 97.56 106 LEU A CA 1
ATOM 752 C C . LEU A 1 106 ? 3.079 -3.668 10.846 1.00 97.56 106 LEU A C 1
ATOM 754 O O . LEU A 1 106 ? 2.180 -3.316 11.598 1.00 97.56 106 LEU A O 1
ATOM 758 N N . ARG A 1 107 ? 4.171 -4.308 11.285 1.00 96.56 107 ARG A N 1
ATOM 759 C CA . ARG A 1 107 ? 4.412 -4.576 12.715 1.00 96.56 107 ARG A CA 1
ATOM 760 C C . ARG A 1 107 ? 4.563 -3.289 13.522 1.00 96.56 107 ARG A C 1
ATOM 762 O O . ARG A 1 107 ? 3.994 -3.185 14.606 1.00 96.56 107 ARG A O 1
ATOM 769 N N . ASP A 1 108 ? 5.300 -2.308 12.996 1.00 97.88 108 ASP A N 1
ATOM 770 C CA . ASP A 1 108 ? 5.394 -0.983 13.619 1.00 97.88 108 ASP A CA 1
ATOM 771 C C . ASP A 1 108 ? 4.006 -0.334 13.719 1.00 97.88 108 ASP A C 1
ATOM 773 O O . ASP A 1 108 ? 3.604 0.104 14.798 1.00 97.88 108 ASP A O 1
ATOM 777 N N . PHE A 1 109 ? 3.221 -0.357 12.639 1.00 97.88 109 PHE A N 1
ATOM 778 C CA . PHE A 1 109 ? 1.857 0.165 12.648 1.00 97.88 109 PHE A CA 1
ATOM 779 C C . PHE A 1 109 ? 0.972 -0.534 13.694 1.00 97.88 109 PHE A C 1
ATOM 781 O O . PHE A 1 109 ? 0.391 0.132 14.549 1.00 97.88 109 PHE A O 1
ATOM 788 N N . THR A 1 110 ? 0.908 -1.866 13.689 1.00 96.19 110 THR A N 1
ATOM 789 C CA . THR A 1 110 ? 0.047 -2.648 14.595 1.00 96.19 110 THR A CA 1
ATOM 790 C C . THR A 1 110 ? 0.452 -2.509 16.062 1.00 96.19 110 THR A C 1
ATOM 792 O O . THR A 1 110 ? -0.363 -2.722 16.947 1.00 96.19 110 THR A O 1
ATOM 795 N N . SER A 1 111 ? 1.707 -2.138 16.341 1.00 95.81 111 SER A N 1
ATOM 796 C CA . SER A 1 111 ? 2.171 -1.878 17.711 1.00 95.81 111 SER A CA 1
ATOM 797 C C . SER A 1 111 ? 1.683 -0.541 18.283 1.00 95.81 111 SER A C 1
ATOM 799 O O . SER A 1 111 ? 1.757 -0.325 19.492 1.00 95.81 111 SER A O 1
ATOM 801 N N . ARG A 1 112 ? 1.195 0.366 17.425 1.00 94.94 112 ARG A N 1
ATOM 802 C CA . ARG A 1 112 ? 0.825 1.745 17.786 1.00 94.94 112 ARG A CA 1
ATOM 803 C C . ARG A 1 112 ? -0.644 2.079 17.534 1.00 94.94 112 ARG A C 1
ATOM 805 O O . ARG A 1 112 ? -1.092 3.125 17.995 1.00 94.94 112 ARG A O 1
ATOM 812 N N . HIS A 1 113 ? -1.367 1.236 16.799 1.00 94.44 113 HIS A N 1
ATOM 813 C CA . HIS A 1 113 ? -2.729 1.503 16.336 1.00 94.44 113 HIS A CA 1
ATOM 814 C C . HIS A 1 113 ? -3.652 0.321 16.617 1.00 94.44 113 HIS A C 1
ATOM 816 O O . HIS A 1 113 ? -3.252 -0.831 16.461 1.00 94.44 113 HIS A O 1
ATOM 822 N N . ASP A 1 114 ? -4.902 0.614 16.984 1.00 93.94 114 ASP A N 1
ATOM 823 C CA . ASP A 1 114 ? -5.955 -0.401 17.047 1.00 93.94 114 ASP A CA 1
ATOM 824 C C . ASP A 1 114 ? -6.236 -0.930 15.634 1.00 93.94 114 ASP A C 1
ATOM 826 O O . ASP A 1 114 ? -6.366 -0.163 14.675 1.00 93.94 114 ASP A O 1
ATOM 830 N N . THR A 1 115 ? -6.302 -2.253 15.506 1.00 94.62 115 THR A N 1
ATOM 831 C CA . THR A 1 115 ? -6.484 -2.929 14.219 1.00 94.62 115 THR A CA 1
ATOM 832 C C . THR A 1 115 ? -7.870 -3.531 14.038 1.00 94.62 115 THR A C 1
ATOM 834 O O . THR A 1 115 ? -8.171 -4.041 12.957 1.00 94.62 115 THR A O 1
ATOM 837 N N . GLY A 1 116 ? -8.737 -3.448 15.051 1.00 94.69 116 GLY A N 1
ATOM 838 C CA . GLY A 1 116 ? -10.041 -4.096 15.013 1.00 94.69 116 GLY A CA 1
ATOM 839 C C . GLY A 1 116 ? -9.896 -5.600 14.799 1.00 94.69 116 GLY A C 1
ATOM 840 O O . GLY A 1 116 ? -9.145 -6.272 15.502 1.00 94.69 116 GLY A O 1
ATOM 841 N N . ALA A 1 117 ? -10.588 -6.130 13.789 1.00 93.62 117 ALA A N 1
ATOM 842 C CA . ALA A 1 117 ? -10.504 -7.542 13.437 1.00 93.62 117 ALA A CA 1
ATOM 843 C C . ALA A 1 117 ? -9.130 -7.967 12.886 1.00 93.62 117 ALA A C 1
ATOM 845 O O . ALA A 1 117 ? -8.826 -9.149 12.939 1.00 93.62 117 ALA A O 1
ATOM 846 N N . GLY A 1 118 ? -8.303 -7.057 12.361 1.00 95.25 118 GLY A N 1
ATOM 847 C CA . GLY A 1 118 ? -7.012 -7.401 11.758 1.00 95.25 118 GLY A CA 1
ATOM 848 C C . GLY A 1 118 ? -6.702 -6.588 10.502 1.00 95.25 118 GLY A C 1
ATOM 849 O O . GLY A 1 118 ? -7.229 -5.492 10.302 1.00 95.25 118 GLY A O 1
ATOM 850 N N . LEU A 1 119 ? -5.825 -7.127 9.653 1.00 97.19 119 LEU A N 1
ATOM 851 C CA . LEU A 1 119 ? -5.344 -6.462 8.439 1.00 97.19 119 LEU A CA 1
ATOM 852 C C . LEU A 1 119 ? -5.956 -7.089 7.184 1.00 97.19 119 LEU A C 1
ATOM 854 O O . LEU A 1 119 ? -5.907 -8.304 7.010 1.00 97.19 119 LEU A O 1
ATOM 858 N N . PHE A 1 120 ? -6.456 -6.268 6.268 1.00 97.44 120 PHE A N 1
ATOM 859 C CA . PHE A 1 120 ? -6.830 -6.669 4.913 1.00 97.44 120 PHE A CA 1
ATOM 860 C C . PHE A 1 120 ? -5.914 -5.966 3.912 1.00 97.44 120 PHE A C 1
ATOM 862 O O . PHE A 1 120 ? -5.814 -4.737 3.931 1.00 97.44 120 PHE A O 1
ATOM 869 N N . LEU A 1 121 ? -5.228 -6.720 3.052 1.00 97.44 121 LEU A N 1
ATOM 870 C CA . LEU A 1 121 ? -4.340 -6.139 2.043 1.00 97.44 121 LEU A CA 1
ATOM 871 C C . LEU A 1 121 ? -5.117 -5.864 0.754 1.00 97.44 121 LEU A C 1
ATOM 873 O O . LEU A 1 121 ? -5.712 -6.770 0.184 1.00 97.44 121 LEU A O 1
ATOM 877 N N . LEU A 1 122 ? -5.066 -4.631 0.265 1.00 97.75 122 LEU A N 1
ATOM 878 C CA . LEU A 1 122 ? -5.594 -4.244 -1.039 1.00 97.75 122 LEU A CA 1
ATOM 879 C C . LEU A 1 122 ? -4.444 -3.726 -1.896 1.00 97.75 122 LEU A C 1
ATOM 881 O O . LEU A 1 122 ? -3.740 -2.793 -1.513 1.00 97.75 122 LEU A O 1
ATOM 885 N N . ALA A 1 123 ? -4.224 -4.332 -3.054 1.00 95.50 123 ALA A N 1
ATOM 886 C CA . ALA A 1 123 ? -3.042 -4.044 -3.848 1.00 95.50 123 ALA A CA 1
ATOM 887 C C . ALA A 1 123 ? -3.350 -3.857 -5.334 1.00 95.50 123 ALA A C 1
ATOM 889 O O . ALA A 1 123 ? -4.269 -4.456 -5.891 1.00 95.50 123 ALA A O 1
ATOM 890 N N . HIS A 1 124 ? -2.543 -3.023 -5.988 1.00 93.00 124 HIS A N 1
ATOM 891 C CA . HIS A 1 124 ? -2.659 -2.762 -7.418 1.00 93.00 124 HIS A CA 1
ATOM 892 C C . HIS A 1 124 ? -1.342 -3.036 -8.145 1.00 93.00 124 HIS A C 1
ATOM 894 O O . HIS A 1 124 ? -0.271 -2.615 -7.702 1.00 93.00 124 HIS A O 1
ATOM 900 N N . SER A 1 125 ? -1.426 -3.698 -9.300 1.00 89.94 125 SER A N 1
ATOM 901 C CA . SER A 1 125 ? -0.313 -3.946 -10.217 1.00 89.94 125 SER A CA 1
ATOM 902 C C . SER A 1 125 ? 0.897 -4.561 -9.493 1.00 89.94 125 SER A C 1
ATOM 904 O O . SER A 1 125 ? 0.757 -5.573 -8.804 1.00 89.94 125 SER A O 1
ATOM 906 N N . TYR A 1 126 ? 2.090 -3.966 -9.605 1.00 90.44 126 TYR A N 1
ATOM 907 C CA . TYR A 1 126 ? 3.303 -4.431 -8.925 1.00 90.44 126 TYR A CA 1
ATOM 908 C C . TYR A 1 126 ? 3.122 -4.560 -7.399 1.00 90.44 126 TYR A C 1
ATOM 910 O O . TYR A 1 126 ? 3.658 -5.489 -6.793 1.00 90.44 126 TYR A O 1
ATOM 918 N N . GLY A 1 127 ? 2.299 -3.705 -6.782 1.00 94.12 127 GLY A N 1
ATOM 919 C CA . GLY A 1 127 ? 1.960 -3.801 -5.363 1.00 94.12 127 GLY A CA 1
ATOM 920 C C . GLY A 1 127 ? 1.328 -5.142 -4.989 1.00 94.12 127 GLY A C 1
ATOM 921 O O . GLY A 1 127 ? 1.557 -5.633 -3.888 1.00 94.12 127 GLY A O 1
ATOM 922 N N . GLY A 1 128 ? 0.612 -5.787 -5.918 1.00 91.88 128 GLY A N 1
ATOM 923 C CA . GLY A 1 128 ? 0.037 -7.120 -5.726 1.00 91.88 128 GLY A CA 1
ATOM 924 C C . GLY A 1 128 ? 1.089 -8.196 -5.470 1.00 91.88 128 GLY A C 1
ATOM 925 O O . GLY A 1 128 ? 0.895 -9.072 -4.635 1.00 91.88 128 GLY A O 1
ATOM 926 N N . LYS A 1 129 ? 2.243 -8.092 -6.133 1.00 91.00 129 LYS A N 1
ATOM 927 C CA . LYS A 1 129 ? 3.379 -9.011 -5.967 1.00 91.00 129 LYS A CA 1
ATOM 928 C C . LYS A 1 129 ? 3.936 -8.917 -4.554 1.00 91.00 129 LYS A C 1
ATOM 930 O O . LYS A 1 129 ? 4.117 -9.925 -3.872 1.00 91.00 129 LYS A O 1
ATOM 935 N N . VAL A 1 130 ? 4.174 -7.682 -4.118 1.00 94.31 130 VAL A N 1
ATOM 936 C CA . VAL A 1 130 ? 4.684 -7.364 -2.782 1.00 94.31 130 VAL A CA 1
ATOM 937 C C . VAL A 1 130 ? 3.688 -7.814 -1.717 1.00 94.31 130 VAL A C 1
ATOM 939 O O . VAL A 1 130 ? 4.087 -8.462 -0.756 1.00 94.31 130 VAL A O 1
ATOM 942 N N . ALA A 1 131 ? 2.395 -7.536 -1.910 1.00 94.25 131 ALA A N 1
ATOM 943 C CA . ALA A 1 131 ? 1.341 -7.925 -0.981 1.00 94.25 131 ALA A CA 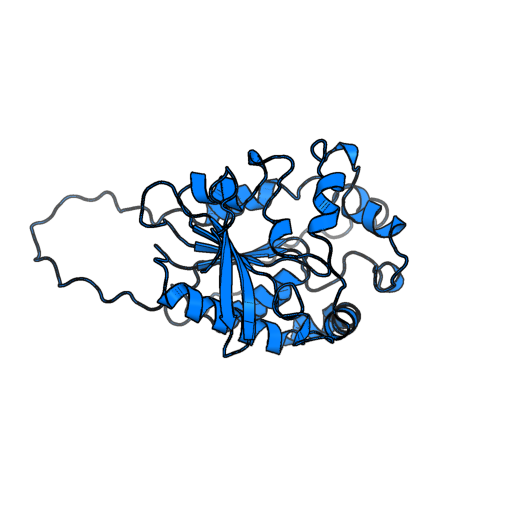1
ATOM 944 C C . ALA A 1 131 ? 1.207 -9.452 -0.853 1.00 94.25 131 ALA A C 1
ATOM 946 O O . ALA A 1 131 ? 1.156 -9.941 0.270 1.00 94.25 131 ALA A O 1
ATOM 947 N N . LEU A 1 132 ? 1.239 -10.211 -1.958 1.00 91.69 132 LEU A N 1
ATOM 948 C CA . LEU A 1 132 ? 1.241 -11.685 -1.928 1.00 91.69 132 LEU A CA 1
ATOM 949 C C . LEU A 1 132 ? 2.449 -12.240 -1.171 1.00 91.69 132 LEU A C 1
ATOM 951 O O . LEU A 1 132 ? 2.306 -13.074 -0.282 1.00 91.69 132 LEU A O 1
ATOM 955 N N . THR A 1 133 ? 3.638 -11.732 -1.497 1.00 92.00 133 THR A N 1
ATOM 956 C CA . THR A 1 133 ? 4.899 -12.190 -0.895 1.00 92.00 133 THR A CA 1
ATOM 957 C C . THR A 1 133 ? 4.963 -11.833 0.595 1.00 92.00 133 THR A C 1
ATOM 959 O O . THR A 1 133 ? 5.500 -12.578 1.411 1.00 92.00 133 THR A O 1
ATOM 962 N N . ALA A 1 134 ? 4.405 -10.683 0.984 1.00 92.38 134 ALA A N 1
ATOM 963 C CA . ALA A 1 134 ? 4.282 -10.289 2.381 1.00 92.38 134 ALA A CA 1
ATOM 964 C C . ALA A 1 134 ? 3.261 -11.165 3.122 1.00 92.38 134 ALA A C 1
ATOM 966 O O . ALA A 1 134 ? 3.561 -11.623 4.223 1.00 92.38 134 ALA A O 1
ATOM 967 N N . ALA A 1 135 ? 2.100 -11.420 2.513 1.00 90.56 135 ALA A N 1
ATOM 968 C CA . ALA A 1 135 ? 0.997 -12.186 3.089 1.00 90.56 135 ALA A CA 1
ATOM 969 C C . ALA A 1 135 ? 1.371 -13.629 3.447 1.00 90.56 135 ALA A C 1
ATOM 971 O O . ALA A 1 135 ? 0.907 -14.119 4.472 1.00 90.56 135 ALA A O 1
ATOM 972 N N . ALA A 1 136 ? 2.240 -14.273 2.660 1.00 87.56 136 ALA A N 1
ATOM 973 C CA . ALA A 1 136 ? 2.696 -15.645 2.902 1.00 87.56 136 ALA A CA 1
ATOM 974 C C . ALA A 1 136 ? 3.342 -15.859 4.289 1.00 87.56 136 ALA A C 1
ATOM 976 O O . ALA A 1 136 ? 3.345 -16.970 4.804 1.00 87.56 136 ALA A O 1
ATOM 977 N N . GLU A 1 137 ? 3.857 -14.790 4.903 1.00 82.44 137 GLU A N 1
ATOM 978 C CA . GLU A 1 137 ? 4.588 -14.814 6.178 1.00 82.44 137 GLU A CA 1
ATOM 979 C C . GLU A 1 137 ? 3.887 -13.983 7.275 1.00 82.44 137 GLU A C 1
ATOM 981 O O . GLU A 1 137 ? 4.482 -13.663 8.311 1.00 82.44 137 GLU A O 1
ATOM 986 N N . LEU A 1 138 ? 2.638 -13.555 7.044 1.00 80.88 138 LEU A N 1
ATOM 987 C CA . LEU A 1 138 ? 1.817 -12.897 8.063 1.00 80.88 138 LEU A CA 1
ATOM 988 C C . LEU A 1 138 ? 1.015 -13.943 8.857 1.00 80.88 138 LEU A C 1
ATOM 990 O O . LEU A 1 138 ? 0.507 -14.895 8.264 1.00 80.88 138 LEU A O 1
ATOM 994 N N . PRO A 1 139 ? 0.840 -13.770 10.182 1.00 75.62 139 PRO A N 1
ATOM 995 C CA . PRO A 1 139 ? -0.052 -14.626 10.960 1.00 75.62 139 PRO A CA 1
ATOM 996 C C . PRO A 1 139 ? -1.468 -14.588 10.374 1.00 75.62 139 PRO A C 1
ATOM 998 O O . PRO A 1 139 ? -2.025 -13.507 10.189 1.00 75.62 139 PRO A O 1
ATOM 1001 N N . SER A 1 140 ? -2.053 -15.745 10.066 1.00 68.88 140 SER A N 1
ATOM 1002 C CA . SER A 1 140 ? -3.428 -15.832 9.560 1.00 68.88 140 SER A CA 1
ATOM 1003 C C . SER A 1 140 ? -4.437 -15.911 10.708 1.00 68.88 140 SER A C 1
ATOM 1005 O O . SER A 1 140 ? -4.128 -16.444 11.773 1.00 68.88 140 SER A O 1
ATOM 1007 N N . ALA A 1 141 ? -5.654 -15.403 10.481 1.00 61.12 141 ALA A N 1
ATOM 1008 C CA . ALA A 1 141 ? -6.791 -15.576 11.393 1.00 61.12 141 ALA A CA 1
ATOM 1009 C C . ALA A 1 141 ? -7.147 -17.056 11.611 1.00 61.12 141 ALA A C 1
ATOM 1011 O O . ALA A 1 141 ? -7.712 -17.433 12.638 1.00 61.12 141 ALA A O 1
ATOM 1012 N N . ALA A 1 142 ? -6.858 -17.889 10.607 1.00 52.09 142 ALA A N 1
ATOM 1013 C CA . ALA A 1 142 ? -7.097 -19.318 10.637 1.00 52.09 142 ALA A CA 1
ATOM 1014 C C . ALA A 1 142 ? -5.898 -20.037 11.276 1.00 52.09 142 ALA A C 1
ATOM 1016 O O . ALA A 1 142 ? -4.746 -19.718 10.986 1.00 52.09 142 ALA A O 1
ATOM 1017 N N . GLY A 1 143 ? -6.168 -21.032 12.131 1.00 40.88 143 GLY A N 1
ATOM 1018 C CA . GLY A 1 143 ? -5.155 -21.981 12.618 1.00 40.88 143 GLY A CA 1
ATOM 1019 C C . GLY A 1 143 ? -4.433 -22.723 11.474 1.00 40.88 143 GLY A C 1
ATOM 1020 O O . GLY A 1 143 ? -4.724 -22.463 10.305 1.00 40.88 143 GLY A O 1
ATOM 1021 N N . PRO A 1 144 ? -3.491 -23.648 11.775 1.00 32.75 144 PRO A N 1
ATOM 1022 C CA . PRO A 1 144 ? -2.663 -24.290 10.750 1.00 32.75 144 PRO A CA 1
ATOM 1023 C C . PRO A 1 144 ? -3.537 -24.832 9.614 1.00 32.75 144 PRO A C 1
ATOM 1025 O O . PRO A 1 144 ? -4.613 -25.367 9.896 1.00 32.75 144 PRO A O 1
ATOM 1028 N N . PRO A 1 145 ? -3.112 -24.685 8.346 1.00 37.56 145 PRO A N 1
ATOM 1029 C CA . PRO A 1 145 ? -3.966 -24.990 7.214 1.00 37.56 145 PRO A CA 1
ATOM 1030 C C . PRO A 1 145 ? -4.349 -26.470 7.252 1.00 37.56 145 PRO A C 1
ATOM 1032 O O . PRO A 1 145 ? -3.544 -27.350 6.949 1.00 37.56 145 PRO A O 1
ATOM 1035 N N . CYS A 1 146 ? -5.600 -26.761 7.611 1.00 27.08 146 CYS A N 1
ATOM 1036 C CA . CYS A 1 146 ? -6.236 -27.995 7.181 1.00 27.08 146 CYS A CA 1
ATOM 1037 C C . CYS A 1 146 ? -6.181 -27.963 5.658 1.00 27.08 146 CYS A C 1
ATOM 1039 O O . CYS A 1 146 ? -6.711 -27.024 5.069 1.00 27.08 146 CYS A O 1
ATOM 1041 N N . ALA A 1 147 ? -5.487 -28.931 5.055 1.00 35.19 147 ALA A N 1
ATOM 1042 C CA . ALA A 1 147 ? -5.297 -29.047 3.616 1.00 35.19 147 ALA A CA 1
ATOM 1043 C C . ALA A 1 147 ? -6.602 -28.730 2.870 1.00 35.19 147 ALA A C 1
ATOM 1045 O O . ALA A 1 147 ? -7.515 -29.555 2.802 1.00 35.19 147 ALA A O 1
ATOM 1046 N N . ALA A 1 148 ? -6.702 -27.508 2.348 1.00 35.28 148 ALA A N 1
ATOM 1047 C CA . ALA A 1 148 ? -7.774 -27.136 1.455 1.00 35.28 148 ALA A CA 1
ATOM 1048 C C . ALA A 1 148 ? -7.459 -27.832 0.133 1.00 35.28 148 ALA A C 1
ATOM 1050 O O . ALA A 1 148 ? -6.420 -27.588 -0.481 1.00 35.28 148 ALA A O 1
ATOM 1051 N N . GLY A 1 149 ? -8.323 -28.775 -0.241 1.00 26.84 149 GLY A N 1
ATOM 1052 C CA . GLY A 1 149 ? -8.268 -29.450 -1.529 1.00 26.84 149 GLY A CA 1
ATOM 1053 C C . GLY A 1 149 ? -8.258 -28.455 -2.696 1.00 26.84 149 GLY A C 1
ATOM 1054 O O . GLY A 1 149 ? -8.528 -27.267 -2.507 1.00 26.84 149 GLY A O 1
ATOM 1055 N N . PRO A 1 150 ? -7.932 -28.936 -3.907 1.00 28.69 150 PRO A N 1
ATOM 1056 C CA . PRO A 1 150 ? -7.691 -28.090 -5.067 1.00 28.69 150 PRO A CA 1
ATOM 1057 C C . PRO A 1 150 ? -8.843 -27.104 -5.270 1.00 28.69 150 PRO A C 1
ATOM 1059 O O . PRO A 1 150 ? -9.994 -27.505 -5.456 1.00 28.69 150 PRO A O 1
ATOM 1062 N N . LEU A 1 151 ? -8.511 -25.812 -5.230 1.00 31.36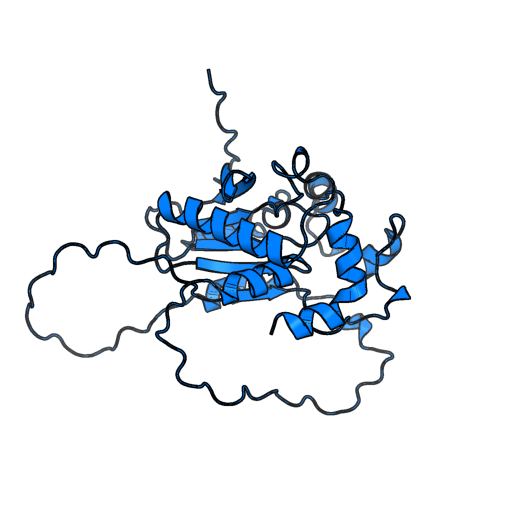 151 LEU A N 1
ATOM 1063 C CA . LEU A 1 151 ? -9.393 -24.742 -5.672 1.00 31.36 151 LEU A CA 1
ATOM 1064 C C . LEU A 1 151 ? -9.829 -25.087 -7.098 1.00 31.36 151 LEU A C 1
ATOM 1066 O O . LEU A 1 151 ? -8.989 -25.252 -7.984 1.00 31.36 151 LEU A O 1
ATOM 1070 N N . HIS A 1 152 ? -11.134 -25.262 -7.305 1.00 22.19 152 HIS A N 1
ATOM 1071 C CA . HIS A 1 152 ? -11.700 -25.447 -8.633 1.00 22.19 152 HIS A CA 1
ATOM 1072 C C . HIS A 1 152 ? -11.350 -24.213 -9.469 1.00 22.19 152 HIS A C 1
ATOM 1074 O O . HIS A 1 152 ? -11.940 -23.145 -9.307 1.00 22.19 152 HIS A O 1
ATOM 1080 N N . ALA A 1 153 ? -10.372 -24.363 -10.362 1.00 27.05 153 ALA A N 1
ATOM 1081 C CA . ALA A 1 153 ? -10.274 -23.520 -11.533 1.00 27.05 153 ALA A CA 1
ATOM 1082 C C . ALA A 1 153 ? -11.565 -23.753 -12.320 1.00 27.05 153 ALA A C 1
ATOM 1084 O O . ALA A 1 153 ? -11.790 -24.846 -12.836 1.00 27.05 153 ALA A O 1
ATOM 1085 N N . ALA A 1 154 ? -12.447 -22.759 -12.360 1.00 23.50 154 ALA A N 1
ATOM 1086 C CA . ALA A 1 154 ? -13.514 -22.763 -13.340 1.00 23.50 154 ALA A CA 1
ATOM 1087 C C . ALA A 1 154 ? -12.846 -22.737 -14.724 1.00 23.50 154 ALA A C 1
ATOM 1089 O O . ALA A 1 154 ? -12.280 -21.718 -15.123 1.00 23.50 154 ALA A O 1
ATOM 1090 N N . GLU A 1 155 ? -12.851 -23.875 -15.420 1.00 22.70 155 GLU A N 1
ATOM 1091 C CA . GLU A 1 155 ? -12.528 -23.938 -16.842 1.00 22.70 155 GLU A CA 1
ATOM 1092 C C . GLU A 1 155 ? -13.500 -23.017 -17.584 1.00 22.70 155 GLU A C 1
ATOM 1094 O O . GLU A 1 155 ? -14.692 -23.302 -17.709 1.00 22.70 155 GLU A O 1
ATOM 1099 N N . LEU A 1 156 ? -12.992 -21.883 -18.064 1.00 25.08 156 LEU A N 1
ATOM 1100 C CA . LEU A 1 156 ? -13.671 -21.116 -19.096 1.00 25.08 156 LEU A CA 1
ATOM 1101 C C . LEU A 1 156 ? -13.477 -21.844 -20.436 1.00 25.08 156 LEU A C 1
ATOM 1103 O O . LEU A 1 156 ? -12.368 -22.304 -20.723 1.00 25.08 156 LEU A O 1
ATOM 1107 N N . PRO A 1 157 ? -14.533 -21.971 -21.258 1.00 22.95 157 PRO A N 1
ATOM 1108 C CA . PRO A 1 157 ? -14.486 -22.745 -22.488 1.00 22.95 157 PRO A CA 1
ATOM 1109 C C . PRO A 1 157 ? -13.442 -22.190 -23.460 1.00 22.95 157 PRO A C 1
ATOM 1111 O O . PRO A 1 157 ? -13.301 -20.981 -23.656 1.00 22.95 157 PRO A O 1
ATOM 1114 N N . HIS A 1 158 ? -12.714 -23.116 -24.080 1.00 25.88 158 HIS A N 1
ATOM 1115 C CA . HIS A 1 158 ? -11.758 -22.837 -25.137 1.00 25.88 158 HIS A CA 1
ATOM 1116 C C . HIS A 1 158 ? -12.384 -22.056 -26.302 1.00 25.88 158 HIS A C 1
ATOM 1118 O O . HIS A 1 158 ? -13.494 -22.345 -26.743 1.00 25.88 158 HIS A O 1
ATOM 1124 N N . ALA A 1 159 ? -11.554 -21.159 -26.845 1.00 31.30 159 ALA A N 1
ATOM 1125 C CA . ALA A 1 159 ? -11.718 -20.358 -28.056 1.00 31.30 159 ALA A CA 1
ATOM 1126 C C . ALA A 1 159 ? -12.601 -19.106 -27.918 1.00 31.30 159 ALA A C 1
ATOM 1128 O O . ALA A 1 159 ? -13.762 -19.082 -28.311 1.00 31.30 159 ALA A O 1
ATOM 1129 N N . VAL A 1 160 ? -11.975 -18.007 -27.484 1.00 26.78 160 VAL A N 1
ATOM 1130 C CA . VAL A 1 160 ? -12.353 -16.673 -27.962 1.00 26.78 160 VAL A CA 1
ATOM 1131 C C . VAL A 1 160 ? -11.209 -16.159 -28.824 1.00 26.78 160 VAL A C 1
ATOM 1133 O O . VAL A 1 160 ? -10.048 -16.139 -28.410 1.00 26.78 160 VAL A O 1
ATOM 1136 N N . ASP A 1 161 ? -11.562 -15.839 -30.062 1.00 24.42 161 ASP A N 1
ATOM 1137 C CA . ASP A 1 161 ? -10.707 -15.262 -31.087 1.00 24.42 161 ASP A CA 1
ATOM 1138 C C . ASP A 1 161 ? -9.892 -14.077 -30.531 1.00 24.42 161 ASP A C 1
ATOM 1140 O O . ASP A 1 161 ? -10.422 -13.167 -29.887 1.00 24.42 161 ASP A O 1
ATOM 1144 N N . ARG A 1 162 ? -8.576 -14.108 -30.774 1.00 30.09 162 ARG A N 1
ATOM 1145 C CA . ARG A 1 162 ? -7.565 -13.186 -30.219 1.00 30.09 162 ARG A CA 1
ATOM 1146 C C . ARG A 1 162 ? -7.714 -11.741 -30.715 1.00 30.09 162 ARG A C 1
ATOM 1148 O O . ARG A 1 162 ? -6.949 -10.874 -30.307 1.00 30.09 162 ARG A O 1
ATOM 1155 N N . SER A 1 163 ? -8.688 -11.476 -31.577 1.00 25.91 163 SER A N 1
ATOM 1156 C CA . SER A 1 163 ? -8.942 -10.186 -32.212 1.00 25.91 163 SER A CA 1
ATOM 1157 C C . SER A 1 163 ? -9.845 -9.243 -31.396 1.00 25.91 163 SER A C 1
ATOM 1159 O O . SER A 1 163 ? -9.853 -8.048 -31.679 1.00 25.91 163 SER A O 1
ATOM 1161 N N . HIS A 1 164 ? -10.545 -9.727 -30.357 1.00 24.08 164 HIS A N 1
ATOM 1162 C CA . HIS A 1 164 ? -11.547 -8.931 -29.617 1.00 24.08 164 HIS A CA 1
ATOM 1163 C C . HIS A 1 164 ? -11.305 -8.774 -28.099 1.00 24.08 164 HIS A C 1
ATOM 1165 O O . HIS A 1 164 ? -12.064 -8.082 -27.423 1.00 24.08 164 HIS A O 1
ATOM 1171 N N . ALA A 1 165 ? -10.235 -9.353 -27.539 1.00 25.86 165 ALA A N 1
ATOM 1172 C CA . ALA A 1 165 ? -9.960 -9.309 -26.092 1.00 25.86 165 ALA A CA 1
ATOM 1173 C C . ALA A 1 165 ? -9.533 -7.921 -25.556 1.00 25.86 165 ALA A C 1
ATOM 1175 O O . ALA A 1 165 ? -9.600 -7.679 -24.352 1.00 25.86 165 ALA A O 1
ATOM 1176 N N . ALA A 1 166 ? -9.119 -6.998 -26.430 1.00 26.30 166 ALA A N 1
ATOM 1177 C CA . ALA A 1 166 ? -8.649 -5.666 -26.039 1.00 26.30 166 ALA A CA 1
ATOM 1178 C C . ALA A 1 166 ? -9.776 -4.716 -25.579 1.00 26.30 166 ALA A C 1
ATOM 1180 O O . ALA A 1 166 ? -9.515 -3.790 -24.809 1.00 26.30 166 ALA A O 1
ATOM 1181 N N . ASP A 1 167 ? -11.021 -4.963 -26.000 1.00 24.41 167 ASP A N 1
ATOM 1182 C CA . ASP A 1 167 ? -12.152 -4.067 -25.720 1.00 24.41 167 ASP A CA 1
ATOM 1183 C C . ASP A 1 167 ? -12.862 -4.391 -24.390 1.00 24.41 167 ASP A C 1
ATOM 1185 O O . ASP A 1 167 ? -13.516 -3.529 -23.804 1.00 24.41 167 ASP A O 1
ATOM 1189 N N . ALA A 1 168 ? -12.701 -5.608 -23.856 1.00 22.69 168 ALA A N 1
ATOM 1190 C CA . ALA A 1 168 ? -13.415 -6.067 -22.657 1.00 22.69 168 ALA A CA 1
ATOM 1191 C C . ALA A 1 168 ? -12.744 -5.681 -21.319 1.00 22.69 168 ALA A C 1
ATOM 1193 O O . ALA A 1 168 ? -13.385 -5.739 -20.273 1.00 22.69 168 ALA A O 1
ATOM 1194 N N . LEU A 1 169 ? -11.477 -5.251 -21.332 1.00 27.47 169 LEU A N 1
ATOM 1195 C CA . LEU A 1 169 ? -10.715 -4.874 -20.127 1.00 27.47 169 LEU A CA 1
ATOM 1196 C C . LEU A 1 169 ? -10.890 -3.398 -19.714 1.00 27.47 169 LEU A C 1
ATOM 1198 O O . LEU A 1 169 ? -10.329 -2.964 -18.713 1.00 27.47 169 LEU A O 1
ATOM 1202 N N . GLN A 1 170 ? -11.657 -2.609 -20.470 1.00 36.81 170 GLN A N 1
ATOM 1203 C CA . GLN A 1 170 ? -11.640 -1.141 -20.386 1.00 36.81 170 GLN A CA 1
ATOM 1204 C C . GLN A 1 170 ? -12.654 -0.517 -19.411 1.00 36.81 170 GLN A C 1
ATOM 1206 O O . GLN A 1 170 ? -12.738 0.708 -19.330 1.00 36.81 170 GLN A O 1
ATOM 1211 N N . ALA A 1 171 ? -13.431 -1.311 -18.670 1.00 26.44 171 ALA A N 1
ATOM 1212 C CA . ALA A 1 171 ? -14.538 -0.777 -17.876 1.00 26.44 171 ALA A CA 1
ATOM 1213 C C . ALA A 1 171 ? -14.772 -1.515 -16.546 1.00 26.44 171 ALA A C 1
ATOM 1215 O O . ALA A 1 171 ? -15.858 -2.047 -16.360 1.00 26.44 171 ALA A O 1
ATOM 1216 N N . SER A 1 172 ? -13.804 -1.572 -15.614 1.00 31.30 172 SER A N 1
ATOM 1217 C CA . SER A 1 172 ? -14.088 -2.143 -14.275 1.00 31.30 172 SER A CA 1
ATOM 1218 C C . SER A 1 172 ? -13.027 -1.921 -13.169 1.00 31.30 172 SER A C 1
ATOM 1220 O O . SER A 1 172 ? -12.844 -2.799 -12.337 1.00 31.30 172 SER A O 1
ATOM 1222 N N . GLU A 1 173 ? -12.306 -0.798 -13.071 1.00 41.50 173 GLU A N 1
ATOM 1223 C CA . GLU A 1 173 ? -11.337 -0.651 -11.948 1.00 41.50 173 GLU A CA 1
ATOM 1224 C C . GLU A 1 173 ? -11.944 -0.097 -10.641 1.00 41.50 173 GLU A C 1
ATOM 1226 O O . GLU A 1 173 ? -11.367 -0.250 -9.569 1.00 41.50 173 GLU A O 1
ATOM 1231 N N . LEU A 1 174 ? -13.144 0.490 -10.696 1.00 38.75 174 LEU A N 1
ATOM 1232 C CA . LEU A 1 174 ? -13.841 1.058 -9.530 1.00 38.75 174 LEU A CA 1
ATOM 1233 C C . LEU A 1 174 ? -14.757 0.093 -8.735 1.00 38.75 174 LEU A C 1
ATOM 1235 O O . LEU A 1 174 ? -14.904 0.328 -7.535 1.00 38.75 174 LEU A O 1
ATOM 1239 N N . PRO A 1 175 ? -15.353 -0.980 -9.302 1.00 31.08 175 PRO A N 1
ATOM 1240 C CA . PRO A 1 175 ? -16.168 -1.924 -8.524 1.00 31.08 175 PRO A CA 1
ATOM 1241 C C . PRO A 1 175 ? -15.375 -2.679 -7.442 1.00 31.08 175 PRO A C 1
ATOM 1243 O O . PRO A 1 175 ? -15.894 -2.929 -6.358 1.00 31.08 175 PRO A O 1
ATOM 1246 N N . HIS A 1 176 ? -14.085 -2.950 -7.674 1.00 43.06 176 HIS A N 1
ATOM 1247 C CA . HIS A 1 176 ? -13.289 -3.824 -6.805 1.00 43.06 176 HIS A CA 1
ATOM 1248 C C . HIS A 1 176 ? -13.062 -3.287 -5.391 1.00 43.06 176 HIS A C 1
ATOM 1250 O O . HIS A 1 176 ? -13.085 -4.060 -4.445 1.00 43.06 176 HIS A O 1
ATOM 1256 N N . ALA A 1 177 ? -12.904 -1.975 -5.196 1.00 38.34 177 ALA A N 1
ATOM 1257 C CA . ALA A 1 177 ? -12.656 -1.441 -3.855 1.00 38.34 177 ALA A CA 1
ATOM 1258 C C . ALA A 1 177 ? -13.903 -1.531 -2.955 1.00 38.34 177 ALA A C 1
ATOM 1260 O O . ALA A 1 177 ? -13.792 -1.823 -1.766 1.00 38.34 177 ALA A O 1
ATOM 1261 N N . ALA A 1 178 ? -15.094 -1.302 -3.518 1.00 39.03 178 ALA A N 1
ATOM 1262 C CA . ALA A 1 178 ? -16.353 -1.462 -2.795 1.00 39.03 178 ALA A CA 1
ATOM 1263 C C . ALA A 1 178 ? -16.645 -2.944 -2.512 1.00 39.03 178 ALA A C 1
ATOM 1265 O O . ALA A 1 178 ? -17.049 -3.273 -1.398 1.00 39.03 178 ALA A O 1
ATOM 1266 N N . ASP A 1 179 ? -16.374 -3.826 -3.476 1.00 35.47 179 ASP A N 1
ATOM 1267 C CA . ASP A 1 179 ? -16.560 -5.272 -3.336 1.00 35.47 179 ASP A CA 1
ATOM 1268 C C . ASP A 1 179 ? -15.546 -5.894 -2.357 1.00 35.47 179 ASP A C 1
ATOM 1270 O O . ASP A 1 179 ? -15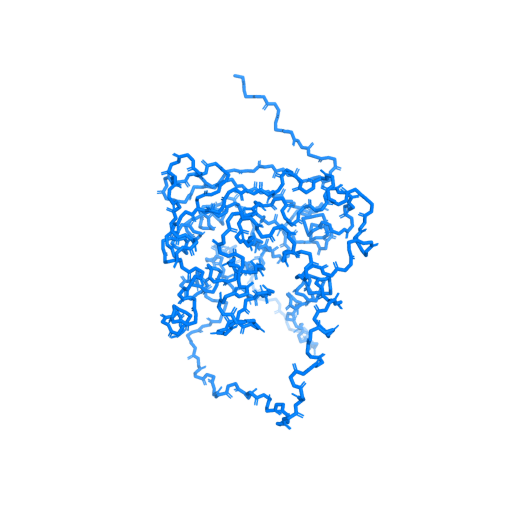.917 -6.727 -1.532 1.00 35.47 179 ASP A O 1
ATOM 1274 N N . ALA A 1 180 ? -14.291 -5.434 -2.342 1.00 37.00 180 ALA A N 1
ATOM 1275 C CA . ALA A 1 180 ? -13.280 -5.840 -1.365 1.00 37.00 180 ALA A CA 1
ATOM 1276 C C . ALA A 1 180 ? -13.653 -5.404 0.058 1.00 37.00 180 ALA A C 1
ATOM 1278 O O . ALA A 1 180 ? -13.544 -6.186 0.999 1.00 37.00 180 ALA A O 1
ATOM 1279 N N . LEU A 1 181 ? -14.167 -4.180 0.224 1.00 36.03 181 LEU A N 1
ATOM 1280 C CA . LEU A 1 181 ? -14.685 -3.702 1.511 1.00 36.03 181 LEU A CA 1
ATOM 1281 C C . LEU A 1 181 ? -15.928 -4.489 1.967 1.00 36.03 181 LEU A C 1
ATOM 1283 O O . LEU A 1 181 ? -16.142 -4.648 3.169 1.00 36.03 181 LEU A O 1
ATOM 1287 N N . GLN A 1 182 ? -16.729 -5.012 1.033 1.00 45.03 182 GLN A N 1
ATOM 1288 C CA . GLN A 1 182 ? -17.827 -5.937 1.335 1.00 45.03 182 GLN A CA 1
ATOM 1289 C C . GLN A 1 182 ? -17.324 -7.344 1.695 1.00 45.03 182 GLN A C 1
ATOM 1291 O O . GLN A 1 182 ? -17.875 -7.962 2.606 1.00 45.03 182 GLN A O 1
ATOM 1296 N N . ALA A 1 183 ? -16.252 -7.828 1.057 1.00 34.97 183 ALA A N 1
ATOM 1297 C CA . ALA A 1 183 ? -15.627 -9.124 1.341 1.00 34.97 183 ALA A CA 1
ATOM 1298 C C . ALA A 1 183 ? -15.025 -9.217 2.759 1.00 34.97 183 ALA A C 1
ATOM 1300 O O . ALA A 1 183 ? -14.877 -10.309 3.299 1.00 34.97 183 ALA A O 1
ATOM 1301 N N . VAL A 1 184 ? -14.762 -8.078 3.412 1.00 44.62 184 VAL A N 1
ATOM 1302 C CA . VAL A 1 184 ? -14.352 -7.979 4.830 1.00 44.62 184 VAL A CA 1
ATOM 1303 C C . VAL A 1 184 ? -15.542 -8.220 5.808 1.00 44.62 184 VAL A C 1
ATOM 1305 O O . VAL A 1 184 ? -15.420 -8.057 7.023 1.00 44.62 184 VAL A O 1
ATOM 1308 N N . GLY A 1 185 ? -16.731 -8.609 5.322 1.00 35.34 185 GLY A N 1
ATOM 1309 C CA . GLY A 1 185 ? -17.984 -8.699 6.089 1.00 35.34 185 GLY A CA 1
ATOM 1310 C C . GLY A 1 185 ? -18.285 -10.002 6.865 1.00 35.34 185 GLY A C 1
ATOM 1311 O O . GLY A 1 185 ? -18.636 -11.012 6.270 1.00 35.34 185 GLY A O 1
ATOM 1312 N N . LEU A 1 186 ? -18.317 -9.864 8.204 1.00 30.48 186 LEU A N 1
ATOM 1313 C CA . LEU A 1 186 ? -19.144 -10.524 9.250 1.00 30.48 186 LEU A CA 1
ATOM 1314 C C . LEU A 1 186 ? -19.089 -12.061 9.458 1.00 30.48 186 LEU A C 1
ATOM 1316 O O . LEU A 1 186 ? -19.664 -12.810 8.669 1.00 30.48 186 LEU A O 1
ATOM 1320 N N . PRO A 1 187 ? -18.651 -12.550 10.642 1.00 29.86 187 PRO A N 1
ATOM 1321 C CA . PRO A 1 187 ? -19.207 -13.785 11.187 1.00 29.86 187 PRO A CA 1
ATOM 1322 C C . PRO A 1 187 ? -20.671 -13.548 11.596 1.00 29.86 187 PRO A C 1
ATOM 1324 O O . PRO A 1 187 ? -20.978 -12.683 12.419 1.00 29.86 187 PRO A O 1
ATOM 1327 N N . GLN A 1 188 ? -21.588 -14.314 11.006 1.00 29.38 188 GLN A N 1
ATOM 1328 C CA . GLN A 1 188 ? -22.989 -14.363 11.423 1.00 29.38 188 GLN A CA 1
ATOM 1329 C C . GLN A 1 188 ? -23.064 -14.903 12.857 1.00 29.38 188 GLN A C 1
ATOM 1331 O O . GLN A 1 188 ? -22.620 -16.020 13.126 1.00 29.38 188 GLN A O 1
ATOM 1336 N N . ALA A 1 189 ? -23.624 -14.122 13.782 1.00 30.09 189 ALA A N 1
ATOM 1337 C CA . ALA A 1 189 ? -23.912 -14.610 15.124 1.00 30.09 189 ALA A CA 1
ATOM 1338 C C . ALA A 1 189 ? -25.034 -15.666 15.044 1.00 30.09 189 ALA A C 1
ATOM 1340 O O . ALA A 1 189 ? -26.087 -15.382 14.464 1.00 30.09 189 ALA A O 1
ATOM 1341 N N . PRO A 1 190 ? -24.856 -16.875 15.608 1.00 29.97 190 PRO A N 1
ATOM 1342 C CA . PRO A 1 190 ? -25.909 -17.877 15.609 1.00 29.97 190 PRO A CA 1
ATOM 1343 C C . PRO A 1 190 ? -27.099 -17.376 16.431 1.00 29.97 190 PRO A C 1
ATOM 1345 O O . PRO A 1 190 ? -26.978 -17.013 17.600 1.00 29.97 190 PRO A O 1
ATOM 1348 N N . SER A 1 191 ? -28.269 -17.363 15.800 1.00 33.09 191 SER A N 1
ATOM 1349 C CA . SER A 1 191 ? -29.546 -17.115 16.460 1.00 33.09 191 SER A CA 1
ATOM 1350 C C . SER A 1 191 ? -29.901 -18.350 17.295 1.00 33.09 191 SER A C 1
ATOM 1352 O O . SER A 1 191 ? -30.370 -19.352 16.762 1.00 33.09 191 SER A O 1
ATOM 1354 N N . GLY A 1 192 ? -29.642 -18.314 18.601 1.00 31.23 192 GLY A N 1
ATOM 1355 C CA . GLY A 1 192 ? -29.961 -19.409 19.519 1.00 31.23 192 GLY A CA 1
ATOM 1356 C C . GLY A 1 192 ? -29.959 -18.924 20.964 1.00 31.23 192 GLY A C 1
ATOM 1357 O O . GLY A 1 192 ? -29.111 -18.126 21.340 1.00 31.23 192 GLY A O 1
ATOM 1358 N N . GLY A 1 193 ? -30.964 -19.340 21.737 1.00 31.66 193 GLY A N 1
ATOM 1359 C CA . GLY A 1 193 ? -31.357 -18.736 23.012 1.00 31.66 193 GLY A CA 1
ATOM 1360 C C . GLY A 1 193 ? -30.270 -18.661 24.087 1.00 31.66 193 GLY A C 1
ATOM 1361 O O . GLY A 1 193 ? -29.348 -19.468 24.130 1.00 31.66 193 GLY A O 1
ATOM 1362 N N . LEU A 1 194 ? -30.440 -17.684 24.982 1.00 34.69 194 LEU A N 1
ATOM 1363 C CA . LEU A 1 194 ? -29.633 -17.462 26.184 1.00 34.69 194 LEU A CA 1
ATOM 1364 C C . LEU A 1 194 ? -29.487 -18.739 27.029 1.00 34.69 194 LEU A C 1
ATOM 1366 O O . LEU A 1 194 ? -30.502 -19.304 27.450 1.00 34.69 194 LEU A O 1
ATOM 1370 N N . PRO A 1 195 ? -28.256 -19.056 27.464 1.00 33.25 195 PRO A N 1
ATOM 1371 C CA . PRO A 1 195 ? -28.073 -19.496 28.828 1.00 33.25 195 PRO A CA 1
ATOM 1372 C C . PRO A 1 195 ? -27.116 -18.583 29.606 1.00 33.25 195 PRO A C 1
ATOM 1374 O O . PRO A 1 195 ? -26.186 -17.973 29.091 1.00 33.25 195 PRO A O 1
ATOM 1377 N N . GLN A 1 196 ? -27.479 -18.516 30.878 1.00 34.34 196 GLN A N 1
ATOM 1378 C CA . GLN A 1 196 ? -26.910 -17.925 32.083 1.00 34.34 196 GLN A CA 1
ATOM 1379 C C . GLN A 1 196 ? -25.428 -17.504 32.103 1.00 34.34 196 GLN A C 1
ATOM 1381 O O . GLN A 1 196 ? -24.537 -18.148 31.560 1.00 34.34 196 GLN A O 1
ATOM 1386 N N . SER A 1 197 ? -25.214 -16.419 32.854 1.00 37.91 197 SER A N 1
ATOM 1387 C CA . SER A 1 197 ? -23.958 -15.733 33.153 1.00 37.91 197 SER A CA 1
ATOM 1388 C C . SER A 1 197 ? -22.789 -16.667 33.481 1.00 37.91 197 SER A C 1
ATOM 1390 O O . SER A 1 197 ? -22.737 -17.261 34.559 1.00 37.91 197 SER A O 1
ATOM 1392 N N . ILE A 1 198 ? -21.801 -16.694 32.591 1.00 35.50 198 ILE A N 1
ATOM 1393 C CA . ILE A 1 198 ? -20.431 -17.104 32.893 1.00 35.50 198 ILE A CA 1
ATOM 1394 C C . ILE A 1 198 ? -19.585 -15.834 33.005 1.00 35.50 198 ILE A C 1
ATOM 1396 O O . ILE A 1 198 ? -19.725 -14.912 32.202 1.00 35.50 198 ILE A O 1
ATOM 1400 N N . GLY A 1 199 ? -18.779 -15.770 34.066 1.00 29.50 199 GLY A N 1
ATOM 1401 C CA . GLY A 1 199 ? -17.977 -14.610 34.437 1.00 29.50 199 GLY A CA 1
ATOM 1402 C C . GLY A 1 199 ? -17.093 -14.104 33.300 1.00 29.50 199 GLY A C 1
ATOM 1403 O O . GLY A 1 199 ? -16.507 -14.883 32.552 1.00 29.50 199 GLY A O 1
ATOM 1404 N N . LEU A 1 200 ? -17.013 -12.778 33.200 1.00 31.50 200 LEU A N 1
ATOM 1405 C CA . LEU A 1 200 ? -16.150 -12.062 32.270 1.00 31.50 200 LEU A CA 1
ATOM 1406 C C . LEU A 1 200 ? -14.682 -12.471 32.525 1.00 31.50 200 LEU A C 1
ATOM 1408 O O . LEU A 1 200 ? -14.202 -12.262 33.644 1.00 31.50 200 LEU A O 1
ATOM 1412 N N . PRO A 1 201 ? -13.956 -13.051 31.551 1.00 32.69 201 PRO A N 1
ATOM 1413 C CA . PRO A 1 201 ? -12.517 -13.211 31.692 1.00 32.69 201 PRO A CA 1
ATOM 1414 C C . PRO A 1 201 ? -11.840 -11.829 31.667 1.00 32.69 201 PRO A C 1
ATOM 1416 O O . PRO A 1 201 ? -12.403 -10.878 31.113 1.00 32.69 201 PRO A O 1
ATOM 1419 N N . PRO A 1 202 ? -10.646 -11.686 32.272 1.00 38.25 202 PRO A N 1
ATOM 1420 C CA . PRO A 1 202 ? -9.875 -10.452 32.177 1.00 38.25 202 PRO A CA 1
ATOM 1421 C C . PRO A 1 202 ? -9.614 -10.111 30.706 1.00 38.25 202 PRO A C 1
ATOM 1423 O O . PRO A 1 202 ? -9.489 -11.012 29.874 1.00 38.25 202 PRO A O 1
ATOM 1426 N N . SER A 1 203 ? -9.572 -8.809 30.411 1.00 40.94 203 SER A N 1
ATOM 1427 C CA . SER A 1 203 ? -9.306 -8.223 29.096 1.00 40.94 203 SER A CA 1
ATOM 1428 C C . SER A 1 203 ? -8.302 -9.057 28.308 1.00 40.94 203 SER A C 1
ATOM 1430 O O . SER A 1 203 ? -7.170 -9.237 28.753 1.00 40.94 203 SER A O 1
ATOM 1432 N N . ALA A 1 204 ? -8.737 -9.588 27.164 1.00 37.31 204 ALA A N 1
ATOM 1433 C CA . ALA A 1 204 ? -7.860 -10.298 26.253 1.00 37.31 204 ALA A CA 1
ATOM 1434 C C . ALA A 1 204 ? -6.687 -9.375 25.899 1.00 37.31 204 ALA A C 1
ATOM 1436 O O . ALA A 1 204 ? -6.896 -8.296 25.343 1.00 37.31 204 ALA A O 1
ATOM 1437 N N . GLU A 1 205 ? -5.471 -9.792 26.252 1.00 37.16 205 GLU A N 1
ATOM 1438 C CA . GLU A 1 205 ? -4.247 -9.262 25.655 1.00 37.16 205 GLU A CA 1
ATOM 1439 C C . GLU A 1 205 ? -4.472 -9.192 24.135 1.00 37.16 205 GLU A C 1
ATOM 1441 O O . GLU A 1 205 ? -4.933 -10.193 23.568 1.00 37.16 205 GLU A O 1
ATOM 1446 N N . PRO A 1 206 ? -4.233 -8.048 23.466 1.00 40.59 206 PRO A N 1
ATOM 1447 C CA . PRO A 1 206 ? -4.455 -7.956 22.033 1.00 40.59 206 PRO A CA 1
ATOM 1448 C C . PRO A 1 206 ? -3.553 -8.986 21.352 1.00 40.59 206 PRO A C 1
ATOM 1450 O O . PRO A 1 206 ? -2.328 -8.858 21.330 1.00 40.59 206 PRO A O 1
ATOM 1453 N N . GLY A 1 207 ? -4.171 -10.060 20.854 1.00 45.38 207 GLY A N 1
ATOM 1454 C CA . GLY A 1 207 ? -3.485 -11.083 20.080 1.00 45.38 207 GLY A CA 1
ATOM 1455 C C . GLY A 1 207 ? -2.805 -10.453 18.862 1.00 45.38 207 GLY A C 1
ATOM 1456 O O . GLY A 1 207 ? -3.195 -9.362 18.437 1.00 45.38 207 GLY A O 1
ATOM 1457 N N . PRO A 1 208 ? -1.784 -11.107 18.284 1.00 53.09 208 PRO A N 1
ATOM 1458 C CA . PRO A 1 208 ? -1.098 -10.570 17.117 1.00 53.09 208 PRO A CA 1
ATOM 1459 C C . PRO A 1 208 ? -2.112 -10.243 16.016 1.00 53.09 208 PRO A C 1
ATOM 1461 O O . PRO A 1 208 ? -2.947 -11.083 15.670 1.00 53.09 208 PRO A O 1
ATOM 1464 N N . SER A 1 209 ? -2.041 -9.022 15.477 1.00 66.88 209 SER A N 1
ATOM 1465 C CA . SER A 1 209 ? -2.864 -8.608 14.342 1.00 66.88 209 SER A CA 1
ATOM 1466 C C . SER A 1 209 ? -2.670 -9.601 13.204 1.00 66.88 209 SER A C 1
ATOM 1468 O O . SER A 1 209 ? -1.558 -9.781 12.703 1.00 66.88 209 SER A O 1
ATOM 1470 N N . HIS A 1 210 ? -3.753 -10.266 12.823 1.00 86.44 210 HIS A N 1
ATOM 1471 C CA . HIS A 1 210 ? -3.725 -11.325 11.832 1.00 86.44 210 HIS A CA 1
ATOM 1472 C C . HIS A 1 210 ? -4.247 -10.830 10.480 1.00 86.44 210 HIS A C 1
ATOM 1474 O O . HIS A 1 210 ? -5.007 -9.863 10.387 1.00 86.44 210 HIS A O 1
ATOM 1480 N N . LEU A 1 211 ? -3.810 -11.493 9.416 1.00 92.94 211 LEU A N 1
ATOM 1481 C CA . LEU A 1 211 ? -4.261 -11.249 8.057 1.00 92.94 211 LEU A CA 1
ATOM 1482 C C . LEU A 1 211 ? -5.673 -11.824 7.869 1.00 92.94 211 LEU A C 1
ATOM 1484 O O . LEU A 1 211 ? -5.895 -13.020 8.069 1.00 92.94 211 LEU A O 1
ATOM 1488 N N . LEU A 1 212 ? -6.605 -10.962 7.464 1.00 94.06 212 LEU A N 1
ATOM 1489 C CA . LEU A 1 212 ? -7.998 -11.290 7.148 1.00 94.06 212 LEU A CA 1
ATOM 1490 C C . LEU A 1 212 ? -8.163 -11.763 5.701 1.00 94.06 212 LEU A C 1
ATOM 1492 O O . LEU A 1 212 ? -8.996 -12.617 5.417 1.00 94.06 212 LEU A O 1
ATOM 1496 N N . GLY A 1 213 ? -7.383 -11.195 4.783 1.00 92.94 213 GLY A N 1
ATOM 1497 C CA . GLY A 1 213 ? -7.481 -11.486 3.360 1.00 92.94 213 GLY A CA 1
ATOM 1498 C C . GLY A 1 213 ? -6.644 -10.543 2.507 1.00 92.94 213 GLY A C 1
ATOM 1499 O O . GLY A 1 213 ? -6.006 -9.612 3.012 1.00 92.94 213 GLY A O 1
ATOM 1500 N N . ILE A 1 214 ? -6.651 -10.813 1.205 1.00 92.94 214 ILE A N 1
ATOM 1501 C CA . ILE A 1 214 ? -5.960 -10.025 0.192 1.00 92.94 214 ILE A CA 1
ATOM 1502 C C . ILE A 1 214 ? -6.854 -9.866 -1.042 1.00 92.94 214 ILE A C 1
ATOM 1504 O O . ILE A 1 214 ? -7.442 -10.843 -1.503 1.00 92.94 214 ILE A O 1
ATOM 1508 N N . ASP A 1 215 ? -6.928 -8.651 -1.578 1.00 93.69 215 ASP A N 1
ATOM 1509 C CA . ASP A 1 215 ? -7.490 -8.353 -2.896 1.00 93.69 215 ASP A CA 1
ATOM 1510 C C . ASP A 1 215 ? -6.440 -7.670 -3.778 1.00 93.69 215 ASP A C 1
ATOM 1512 O O . ASP A 1 215 ? -5.653 -6.833 -3.320 1.00 93.69 215 ASP A O 1
ATOM 1516 N N . ILE A 1 216 ? -6.395 -8.067 -5.049 1.00 90.69 216 ILE A N 1
ATOM 1517 C CA . ILE A 1 216 ? -5.359 -7.657 -5.991 1.00 90.69 216 ILE A CA 1
ATOM 1518 C C . ILE A 1 216 ? -5.973 -7.357 -7.348 1.00 90.69 216 ILE A C 1
ATOM 1520 O O . ILE A 1 216 ? -6.544 -8.225 -8.001 1.00 90.69 216 ILE A O 1
ATOM 1524 N N . SER A 1 217 ? -5.725 -6.143 -7.826 1.00 87.69 217 SER A N 1
ATOM 1525 C CA . SER A 1 217 ? -6.041 -5.722 -9.191 1.00 87.69 217 SER A CA 1
ATOM 1526 C C . SER A 1 217 ? -4.773 -5.615 -10.041 1.00 87.69 217 SER A C 1
ATOM 1528 O O . SER A 1 217 ? -3.695 -5.293 -9.540 1.00 87.69 217 SER A O 1
ATOM 1530 N N . GLY A 1 218 ? -4.875 -5.881 -11.347 1.00 83.69 218 GLY A N 1
ATOM 1531 C CA . GLY A 1 218 ? -3.788 -5.635 -12.307 1.00 83.69 218 GLY A CA 1
ATOM 1532 C C . GLY A 1 218 ? -2.534 -6.511 -12.145 1.00 83.69 218 GLY A C 1
ATOM 1533 O O . GLY A 1 218 ? -1.475 -6.154 -12.659 1.00 83.69 218 GLY A O 1
ATOM 1534 N N . CYS A 1 219 ? -2.622 -7.641 -11.437 1.00 84.12 219 CYS A N 1
ATOM 1535 C CA . CYS A 1 219 ? -1.521 -8.586 -11.244 1.00 84.12 219 CYS A CA 1
ATOM 1536 C C . CYS A 1 219 ? -1.955 -10.005 -11.635 1.00 84.12 219 CYS A C 1
ATOM 1538 O O . CYS A 1 219 ? -3.067 -10.425 -11.333 1.00 84.12 219 CYS A O 1
ATOM 1540 N N . GLY A 1 220 ? -1.067 -10.758 -12.281 1.00 82.44 220 GLY A N 1
ATOM 1541 C CA . GLY A 1 220 ? -1.314 -12.143 -12.675 1.00 82.44 220 GLY A CA 1
ATOM 1542 C C . GLY A 1 220 ? -0.016 -12.874 -12.999 1.00 82.44 220 GLY A C 1
ATOM 1543 O O . GLY A 1 220 ? 1.037 -12.255 -13.104 1.00 82.44 220 GLY A O 1
ATOM 1544 N N . HIS A 1 221 ? -0.079 -14.193 -13.168 1.00 79.94 221 HIS A N 1
ATOM 1545 C CA . HIS A 1 221 ? 1.090 -15.043 -13.435 1.00 79.94 221 HIS A CA 1
ATOM 1546 C C . HIS A 1 221 ? 1.594 -14.974 -14.890 1.00 79.94 221 HIS A C 1
ATOM 1548 O O . HIS A 1 221 ? 2.689 -15.448 -15.194 1.00 79.94 221 HIS A O 1
ATOM 1554 N N . LEU A 1 222 ? 0.804 -14.374 -15.784 1.00 79.94 222 LEU A N 1
ATOM 1555 C CA . LEU A 1 222 ? 1.123 -14.104 -17.184 1.00 79.94 222 LEU A CA 1
ATOM 1556 C C . LEU A 1 222 ? 0.763 -12.653 -17.510 1.00 79.94 222 LEU A C 1
ATOM 1558 O O . LEU A 1 222 ? -0.166 -12.093 -16.925 1.00 79.94 222 LEU A O 1
ATOM 1562 N N . TYR A 1 223 ? 1.483 -12.053 -18.456 1.00 77.38 223 TYR A N 1
ATOM 1563 C CA . TYR A 1 223 ? 1.080 -10.770 -19.018 1.00 77.38 223 TYR A CA 1
ATOM 1564 C C . TYR A 1 223 ? -0.060 -10.966 -20.016 1.00 77.38 223 TYR A C 1
ATOM 1566 O O . TYR A 1 223 ? -0.056 -11.916 -20.794 1.00 77.38 223 TYR A O 1
ATOM 1574 N N . ALA A 1 224 ? -1.019 -10.041 -19.999 1.00 74.81 224 ALA A N 1
ATOM 1575 C CA . ALA A 1 224 ? -2.106 -9.997 -20.977 1.00 74.81 224 ALA A CA 1
ATOM 1576 C C . ALA A 1 224 ? -1.651 -9.484 -22.360 1.00 74.81 224 ALA A C 1
ATOM 1578 O O . ALA A 1 224 ? -2.429 -9.518 -23.307 1.00 74.81 224 ALA A O 1
ATOM 1579 N N . VAL A 1 225 ? -0.412 -8.992 -22.458 1.00 71.12 225 VAL A N 1
ATOM 1580 C CA . VAL A 1 225 ? 0.207 -8.427 -23.665 1.00 71.12 225 VAL A CA 1
ATOM 1581 C C . VAL A 1 225 ? 1.590 -9.036 -23.881 1.00 71.12 225 VAL A C 1
ATOM 1583 O O . VAL A 1 225 ? 2.202 -9.552 -22.939 1.00 71.12 225 VAL A O 1
ATOM 1586 N N . GLU A 1 226 ? 2.102 -8.953 -25.105 1.00 69.31 226 GLU A N 1
ATOM 1587 C CA . GLU A 1 226 ? 3.417 -9.495 -25.438 1.00 69.31 226 GLU A CA 1
ATOM 1588 C C . GLU A 1 226 ? 4.557 -8.689 -24.776 1.00 69.31 226 GLU A C 1
ATOM 1590 O O . GLU A 1 226 ? 4.412 -7.493 -24.513 1.00 69.31 226 GLU A O 1
ATOM 1595 N N . PRO A 1 227 ? 5.746 -9.278 -24.534 1.00 67.19 227 PRO A N 1
ATOM 1596 C CA . PRO A 1 227 ? 6.837 -8.595 -23.828 1.00 67.19 227 PRO A CA 1
ATOM 1597 C C . PRO A 1 227 ? 7.290 -7.271 -24.461 1.00 67.19 227 PRO A C 1
ATOM 1599 O O . PRO A 1 227 ? 7.680 -6.348 -23.753 1.00 67.19 227 PRO A O 1
ATOM 1602 N N . HIS A 1 228 ? 7.220 -7.162 -25.791 1.00 68.81 228 HIS A N 1
ATOM 1603 C CA . HIS A 1 228 ? 7.565 -5.942 -26.525 1.00 68.81 228 HIS A CA 1
ATOM 1604 C C . HIS A 1 228 ? 6.483 -4.855 -26.436 1.00 68.81 228 HIS A C 1
ATOM 1606 O O . HIS A 1 228 ? 6.719 -3.730 -26.878 1.00 68.81 228 HIS A O 1
ATOM 1612 N N . GLU A 1 229 ? 5.301 -5.182 -25.903 1.00 63.69 229 GLU A N 1
ATOM 1613 C CA . GLU A 1 229 ? 4.182 -4.269 -25.658 1.00 63.69 229 GLU A CA 1
ATOM 1614 C C . GLU A 1 229 ? 4.244 -3.624 -24.265 1.00 63.69 229 GLU A C 1
ATOM 1616 O O . GLU A 1 229 ? 3.640 -2.572 -24.046 1.00 63.69 229 GLU A O 1
ATOM 1621 N N . LEU A 1 230 ? 5.021 -4.210 -23.349 1.00 64.00 230 LEU A N 1
ATOM 1622 C CA . LEU A 1 230 ? 5.184 -3.727 -21.982 1.00 64.00 230 LEU A CA 1
ATOM 1623 C C . LEU A 1 230 ? 5.872 -2.350 -21.948 1.00 64.00 230 LEU A C 1
ATOM 1625 O O . LEU A 1 230 ? 6.843 -2.135 -22.678 1.00 64.00 230 LEU A O 1
ATOM 1629 N N . PRO A 1 231 ? 5.426 -1.431 -21.071 1.00 58.47 231 PRO A N 1
ATOM 1630 C CA . PRO A 1 231 ? 6.011 -0.103 -20.927 1.00 58.47 231 PRO A CA 1
ATOM 1631 C C . PRO A 1 231 ? 7.293 -0.168 -20.083 1.00 58.47 231 PRO A C 1
ATOM 1633 O O . PRO A 1 231 ? 7.336 0.300 -18.948 1.00 58.47 231 PRO A O 1
ATOM 1636 N N . ILE A 1 232 ? 8.320 -0.843 -20.600 1.00 57.03 232 ILE A N 1
ATOM 1637 C CA . ILE A 1 232 ? 9.605 -1.046 -19.905 1.00 57.03 232 ILE A CA 1
ATOM 1638 C C . ILE A 1 232 ? 10.569 0.124 -20.194 1.00 57.03 232 ILE A C 1
ATOM 1640 O O . ILE A 1 232 ? 11.568 0.282 -19.494 1.00 57.03 232 ILE A O 1
ATOM 1644 N N . ALA A 1 233 ? 10.273 0.962 -21.197 1.00 52.25 233 ALA A N 1
ATOM 1645 C CA . ALA A 1 233 ? 11.103 2.093 -21.607 1.00 52.25 233 ALA A CA 1
ATOM 1646 C C . ALA A 1 233 ? 10.482 3.455 -21.237 1.00 52.25 233 ALA A C 1
ATOM 1648 O O . ALA A 1 233 ? 9.265 3.629 -21.240 1.00 52.25 233 ALA A O 1
ATOM 1649 N N . ASP A 1 234 ? 11.340 4.454 -21.001 1.00 48.25 234 ASP A N 1
ATOM 1650 C CA . ASP A 1 234 ? 10.981 5.794 -20.499 1.00 48.25 234 ASP A CA 1
ATOM 1651 C C . ASP A 1 234 ? 10.083 6.641 -21.437 1.00 48.25 234 ASP A C 1
ATOM 1653 O O . ASP A 1 234 ? 9.694 7.749 -21.077 1.00 48.25 234 ASP A O 1
ATOM 1657 N N . ASN A 1 235 ? 9.722 6.155 -22.635 1.00 44.88 235 ASN A N 1
ATOM 1658 C CA . ASN A 1 235 ? 9.032 6.944 -23.670 1.00 44.88 235 ASN A CA 1
ATOM 1659 C C . ASN A 1 235 ? 7.620 6.434 -24.050 1.00 44.88 235 ASN A C 1
ATOM 1661 O O . ASN A 1 235 ? 7.081 6.787 -25.099 1.00 44.88 235 ASN A O 1
ATOM 1665 N N . ASP A 1 236 ? 6.986 5.616 -23.205 1.00 50.22 236 ASP A N 1
ATOM 1666 C CA . ASP A 1 236 ? 5.751 4.881 -23.537 1.00 50.22 236 ASP A CA 1
ATOM 1667 C C . ASP A 1 236 ? 4.427 5.584 -23.155 1.00 50.22 236 ASP A C 1
ATOM 1669 O O . ASP A 1 236 ? 3.392 4.944 -22.938 1.00 50.22 236 ASP A O 1
ATOM 1673 N N . GLY A 1 237 ? 4.395 6.922 -23.142 1.00 46.50 237 GLY A N 1
ATOM 1674 C CA . GLY A 1 237 ? 3.190 7.704 -22.805 1.00 46.50 237 GLY A CA 1
ATOM 1675 C C . GLY A 1 237 ? 1.957 7.408 -23.683 1.00 46.50 237 GLY A C 1
ATOM 1676 O O . GLY A 1 237 ? 0.816 7.577 -23.248 1.00 46.50 237 GLY A O 1
ATOM 1677 N N . VAL A 1 238 ? 2.161 6.910 -24.908 1.00 42.91 238 VAL A N 1
ATOM 1678 C CA . VAL A 1 238 ? 1.087 6.473 -25.823 1.00 42.91 238 VAL A CA 1
ATOM 1679 C C . VAL A 1 238 ? 0.513 5.106 -25.425 1.00 42.91 238 VAL A C 1
ATOM 1681 O O . VAL A 1 238 ? -0.670 4.851 -25.653 1.00 42.91 238 VAL A O 1
ATOM 1684 N N . ARG A 1 239 ? 1.316 4.235 -24.805 1.00 48.50 239 ARG A N 1
ATOM 1685 C CA . ARG A 1 239 ? 0.908 2.880 -24.409 1.00 48.50 239 ARG A CA 1
ATOM 1686 C C . ARG A 1 239 ? 0.156 2.873 -23.088 1.00 48.50 239 ARG A C 1
ATOM 1688 O O . ARG A 1 239 ? -0.839 2.165 -22.990 1.00 48.50 239 ARG A O 1
ATOM 1695 N N . LEU A 1 240 ? 0.520 3.752 -22.146 1.00 47.59 240 LEU A N 1
ATOM 1696 C CA . LEU A 1 240 ? -0.264 3.959 -20.921 1.00 47.59 240 LEU A CA 1
ATOM 1697 C C . LEU A 1 240 ? -1.733 4.289 -21.239 1.00 47.59 240 LEU A C 1
ATOM 1699 O O . LEU A 1 240 ? -2.629 3.722 -20.629 1.00 47.59 240 LEU A O 1
ATOM 1703 N N . ARG A 1 241 ? -2.014 5.127 -22.250 1.00 47.12 241 ARG A N 1
ATOM 1704 C CA . ARG A 1 241 ? -3.399 5.460 -22.652 1.00 47.12 241 ARG A CA 1
ATOM 1705 C C . ARG A 1 241 ? -4.252 4.246 -23.041 1.00 47.12 241 ARG A C 1
ATOM 1707 O O . ARG A 1 241 ? -5.472 4.354 -22.999 1.00 47.12 241 ARG A O 1
ATOM 1714 N N . ARG A 1 242 ? -3.645 3.121 -23.438 1.00 48.97 242 ARG A N 1
ATOM 1715 C CA . ARG A 1 242 ? -4.375 1.888 -23.778 1.00 48.97 242 ARG A CA 1
ATOM 1716 C C . ARG A 1 242 ? -4.803 1.109 -22.535 1.00 48.97 242 ARG A C 1
ATOM 1718 O O . ARG A 1 242 ? -5.855 0.485 -22.569 1.00 48.97 242 ARG A O 1
ATOM 1725 N N . SER A 1 243 ? -4.034 1.191 -21.450 1.00 55.53 243 SER A N 1
ATOM 1726 C CA . SER A 1 243 ? -4.294 0.459 -20.203 1.00 55.53 243 SER A CA 1
ATOM 1727 C C . SER A 1 243 ? -5.399 1.085 -19.350 1.00 55.53 243 SER A C 1
ATOM 1729 O O . SER A 1 243 ? -6.092 0.372 -18.640 1.00 55.53 243 SER A O 1
ATOM 1731 N N . TRP A 1 244 ? -5.581 2.407 -19.437 1.00 60.88 244 TRP A N 1
ATOM 1732 C CA . TRP A 1 244 ? -6.527 3.169 -18.602 1.00 60.88 244 TRP A CA 1
ATOM 1733 C C . TRP A 1 244 ? -7.847 3.503 -19.320 1.00 60.88 244 TRP A C 1
ATOM 1735 O O . TRP A 1 244 ? -8.711 4.186 -18.782 1.00 60.88 244 TRP A O 1
ATOM 1745 N N . GLY A 1 245 ? -8.021 3.059 -20.567 1.00 66.81 245 GLY A N 1
ATOM 1746 C CA . GLY A 1 245 ? -9.218 3.366 -21.346 1.00 66.81 245 GLY A CA 1
ATOM 1747 C C . GLY A 1 245 ? -9.419 4.871 -21.615 1.00 66.81 245 GLY A C 1
ATOM 1748 O O . GLY A 1 245 ? -8.497 5.688 -21.500 1.00 66.81 245 GLY A O 1
ATOM 1749 N N . PRO A 1 246 ? -10.624 5.281 -22.054 1.00 73.38 246 PRO A N 1
ATOM 1750 C CA . PRO A 1 246 ? -10.869 6.667 -22.428 1.00 73.38 246 PRO A CA 1
ATOM 1751 C C . PRO A 1 246 ? -10.796 7.627 -21.234 1.00 73.38 246 PRO A C 1
ATOM 1753 O O . PRO A 1 246 ? -11.657 7.614 -20.360 1.00 73.38 246 PRO A O 1
ATOM 1756 N N . LEU A 1 247 ? -9.843 8.566 -21.267 1.00 74.56 247 LEU A N 1
ATOM 1757 C CA . LEU A 1 247 ? -9.596 9.539 -20.185 1.00 74.56 247 LEU A CA 1
ATOM 1758 C C . LEU A 1 247 ? -10.831 10.377 -19.788 1.00 74.56 247 LEU A C 1
ATOM 1760 O O . LEU A 1 247 ? -10.910 10.874 -18.671 1.00 74.56 247 LEU A O 1
ATOM 1764 N N . ARG A 1 248 ? -11.816 10.514 -20.686 1.00 77.62 248 ARG A N 1
ATOM 1765 C CA . ARG A 1 248 ? -13.097 11.194 -20.421 1.00 77.62 248 ARG A CA 1
ATOM 1766 C C . ARG A 1 248 ? -13.977 10.493 -19.377 1.00 77.62 248 ARG A C 1
ATOM 1768 O O . ARG A 1 248 ? -14.939 11.094 -18.921 1.00 77.62 248 ARG A O 1
ATOM 1775 N N . LEU A 1 249 ? -13.700 9.225 -19.068 1.00 80.19 249 LEU A N 1
ATOM 1776 C CA . LEU A 1 249 ? -14.438 8.447 -18.069 1.00 80.19 249 LEU A CA 1
ATOM 1777 C C . LEU A 1 249 ? -13.953 8.721 -16.638 1.00 80.19 249 LEU A C 1
ATOM 1779 O O . LEU A 1 249 ? -14.596 8.290 -15.686 1.00 80.19 249 LEU A O 1
ATOM 1783 N N . TYR A 1 250 ? -12.847 9.451 -16.481 1.00 77.19 250 TYR A N 1
ATOM 1784 C CA . TYR A 1 250 ? -12.328 9.856 -15.181 1.00 77.19 250 TYR A CA 1
ATOM 1785 C C . TYR A 1 250 ? -12.935 11.196 -14.754 1.00 77.19 250 TYR A C 1
ATOM 1787 O O . TYR A 1 250 ? -13.203 12.044 -15.615 1.00 77.19 250 TYR A O 1
ATOM 1795 N N . PRO A 1 251 ? -13.124 11.429 -13.441 1.00 78.69 251 PRO A N 1
ATOM 1796 C CA . PRO A 1 251 ? -13.571 12.720 -12.941 1.00 78.69 251 PRO A CA 1
ATOM 1797 C C . PRO A 1 251 ? -12.747 13.890 -13.476 1.00 78.69 251 PRO A C 1
ATOM 1799 O O . PRO A 1 251 ? -11.541 13.806 -13.732 1.00 78.69 251 PRO A O 1
ATOM 1802 N N . SER A 1 252 ? -13.404 15.041 -13.595 1.00 79.25 252 SER A N 1
ATOM 1803 C CA . SER A 1 252 ? -12.721 16.278 -13.950 1.00 79.25 252 SER A CA 1
ATOM 1804 C C . SER A 1 252 ? -11.605 16.577 -12.948 1.00 79.25 252 SER A C 1
ATOM 1806 O O . SER A 1 252 ? -11.843 16.602 -11.744 1.00 79.25 252 SER A O 1
ATOM 1808 N N . GLY A 1 253 ? -10.401 16.854 -13.447 1.00 74.62 253 GLY A N 1
ATOM 1809 C CA . GLY A 1 253 ? -9.248 17.180 -12.607 1.00 74.62 253 GLY A CA 1
ATOM 1810 C C . GLY A 1 253 ? -8.371 15.987 -12.225 1.00 74.62 253 GLY A C 1
ATOM 1811 O O . GLY A 1 253 ? -7.240 16.231 -11.819 1.00 74.62 253 GLY A O 1
ATOM 1812 N N . THR A 1 254 ? -8.793 14.734 -12.453 1.00 76.88 254 THR A N 1
ATOM 1813 C CA . THR A 1 254 ? -7.997 13.536 -12.112 1.00 76.88 254 THR A CA 1
ATOM 1814 C C . THR A 1 254 ? -6.562 13.615 -12.632 1.00 76.88 254 THR A C 1
ATOM 1816 O O . THR A 1 254 ? -5.627 13.468 -11.857 1.00 76.88 254 THR A O 1
ATOM 1819 N N . PHE A 1 255 ? -6.366 13.943 -13.913 1.00 73.94 255 PHE A N 1
ATOM 1820 C CA . PHE A 1 255 ? -5.023 14.001 -14.511 1.00 73.94 255 PHE A CA 1
ATOM 1821 C C . PHE A 1 255 ? -4.225 15.265 -14.168 1.00 73.94 255 PHE A C 1
ATOM 1823 O O . PHE A 1 255 ? -3.014 15.306 -14.359 1.00 73.94 255 PHE A O 1
ATOM 1830 N N . ARG A 1 256 ? -4.895 16.316 -13.679 1.00 73.19 256 ARG A N 1
ATOM 1831 C CA . ARG A 1 256 ? -4.206 17.500 -13.150 1.00 73.19 256 ARG A CA 1
ATOM 1832 C C . ARG A 1 256 ? -3.611 17.176 -11.785 1.00 73.19 256 ARG A C 1
ATOM 1834 O O . ARG A 1 256 ? -2.454 17.489 -11.535 1.00 73.19 256 ARG A O 1
ATOM 1841 N N . GLU A 1 257 ? -4.394 16.513 -10.941 1.00 73.94 257 GLU A N 1
ATOM 1842 C CA . GLU A 1 257 ? -3.973 16.102 -9.602 1.00 73.94 257 GLU A CA 1
ATOM 1843 C C . GLU A 1 257 ? -3.003 14.907 -9.643 1.00 73.94 257 GLU A C 1
ATOM 1845 O O . GLU A 1 257 ? -2.145 14.779 -8.765 1.00 73.94 257 GLU A O 1
ATOM 1850 N N . SER A 1 258 ? -3.069 14.066 -10.688 1.00 71.06 258 SER A N 1
ATOM 1851 C CA . SER A 1 258 ? -2.251 12.852 -10.791 1.00 71.06 258 SER A CA 1
ATOM 1852 C C . SER A 1 258 ? -0.751 13.115 -10.927 1.00 71.06 258 SER A C 1
ATOM 1854 O O . SER A 1 258 ? 0.048 12.229 -10.651 1.00 71.06 258 SER A O 1
ATOM 1856 N N . GLY A 1 259 ? -0.331 14.319 -11.330 1.00 71.75 259 GLY A N 1
ATOM 1857 C CA . GLY A 1 259 ? 1.096 14.653 -11.406 1.00 71.75 259 GLY A CA 1
ATOM 1858 C C . GLY A 1 259 ? 1.816 14.508 -10.061 1.00 71.75 259 GLY A C 1
ATOM 1859 O O . GLY A 1 259 ? 3.003 14.216 -10.037 1.00 71.75 259 GLY A O 1
ATOM 1860 N N . SER A 1 260 ? 1.090 14.656 -8.949 1.00 80.50 260 SER A N 1
ATOM 1861 C CA . SER A 1 260 ? 1.633 14.515 -7.592 1.00 80.50 260 SER A CA 1
ATOM 1862 C C . SER A 1 260 ? 1.769 13.067 -7.104 1.00 80.50 260 SER A C 1
ATOM 1864 O O . SER A 1 260 ? 2.393 12.838 -6.069 1.00 80.50 260 SER A O 1
ATOM 1866 N N . ILE A 1 261 ? 1.179 12.101 -7.820 1.00 85.56 261 ILE A N 1
ATOM 1867 C CA . ILE A 1 261 ? 1.184 10.683 -7.427 1.00 85.56 261 ILE A CA 1
ATOM 1868 C C . ILE A 1 261 ? 2.091 9.817 -8.298 1.00 85.56 261 ILE A C 1
ATOM 1870 O O . ILE A 1 261 ? 2.266 8.643 -7.991 1.00 85.56 261 ILE A O 1
ATOM 1874 N N . VAL A 1 262 ? 2.630 10.375 -9.384 1.00 85.19 262 VAL A N 1
ATOM 1875 C CA . VAL A 1 262 ? 3.534 9.677 -10.301 1.00 85.19 262 VAL A CA 1
ATOM 1876 C C . VAL A 1 262 ? 4.963 9.830 -9.804 1.00 85.19 262 VAL A C 1
ATOM 1878 O O . VAL A 1 262 ? 5.432 10.941 -9.571 1.00 85.19 262 VAL A O 1
ATOM 1881 N N . GLU A 1 263 ? 5.660 8.707 -9.702 1.00 85.12 263 GLU A N 1
ATOM 1882 C CA . GLU A 1 263 ? 7.036 8.624 -9.219 1.00 85.12 263 GLU A CA 1
ATOM 1883 C C . GLU A 1 263 ? 7.926 7.894 -10.236 1.00 85.12 263 GLU A C 1
ATOM 1885 O O . GLU A 1 263 ? 7.439 7.060 -11.008 1.00 85.12 263 GLU A O 1
ATOM 1890 N N . PRO A 1 264 ? 9.248 8.136 -10.236 1.00 85.06 264 PRO A N 1
ATOM 1891 C CA . PRO A 1 264 ? 10.178 7.310 -10.992 1.00 85.06 264 PRO A CA 1
ATOM 1892 C C . PRO A 1 264 ? 10.127 5.853 -10.514 1.00 85.06 264 PRO A C 1
ATOM 1894 O O . PRO A 1 264 ? 10.229 5.577 -9.321 1.00 85.06 264 PRO A O 1
ATOM 1897 N N . VAL A 1 265 ? 10.023 4.900 -11.443 1.00 87.12 265 VAL A N 1
ATOM 1898 C CA . VAL A 1 265 ? 10.155 3.472 -11.108 1.00 87.12 265 VAL A CA 1
ATOM 1899 C C . VAL A 1 265 ? 11.619 3.192 -10.721 1.00 87.12 265 VAL A C 1
ATOM 1901 O O . VAL A 1 265 ? 12.512 3.566 -11.484 1.00 87.12 265 VAL A O 1
ATOM 1904 N N . PRO A 1 266 ? 11.925 2.530 -9.595 1.00 90.25 266 PRO A N 1
ATOM 1905 C CA . PRO A 1 266 ? 13.294 2.137 -9.272 1.00 90.25 266 PRO A CA 1
ATOM 1906 C C . PRO A 1 266 ? 13.874 1.118 -10.266 1.00 90.25 266 PRO A C 1
ATOM 1908 O O . PRO A 1 266 ? 13.147 0.337 -10.888 1.00 90.25 266 PRO A O 1
ATOM 1911 N N . ALA A 1 267 ? 15.199 1.102 -10.433 1.00 88.38 267 ALA A N 1
ATOM 1912 C CA . ALA A 1 267 ? 15.850 0.273 -11.451 1.00 88.38 267 ALA A CA 1
ATOM 1913 C C . ALA A 1 267 ? 15.686 -1.234 -11.205 1.00 88.38 267 ALA A C 1
ATOM 1915 O O . ALA A 1 267 ? 15.435 -1.979 -12.158 1.00 88.38 267 ALA A O 1
ATOM 1916 N N . LEU A 1 268 ? 15.770 -1.680 -9.946 1.00 89.94 268 LEU A N 1
ATOM 1917 C CA . LEU A 1 268 ? 15.558 -3.085 -9.591 1.00 89.94 268 LEU A CA 1
ATOM 1918 C C . LEU A 1 268 ? 14.127 -3.533 -9.914 1.00 89.94 268 LEU A C 1
ATOM 1920 O O . LEU A 1 268 ? 13.931 -4.602 -10.491 1.00 89.94 268 LEU A O 1
ATOM 1924 N N . GLU A 1 269 ? 13.141 -2.675 -9.648 1.00 89.00 269 GLU A N 1
ATOM 1925 C CA . GLU A 1 269 ? 11.738 -2.938 -9.973 1.00 89.00 269 GLU A CA 1
ATOM 1926 C C . GLU A 1 269 ? 11.517 -3.056 -11.493 1.00 89.00 269 GLU A C 1
ATOM 1928 O O . GLU A 1 269 ? 10.891 -4.015 -11.958 1.00 89.00 269 GLU A O 1
ATOM 1933 N N . ARG A 1 270 ? 12.099 -2.150 -12.297 1.00 84.38 270 ARG A N 1
ATOM 1934 C CA . ARG A 1 270 ? 12.068 -2.259 -13.771 1.00 84.38 270 ARG A CA 1
ATOM 1935 C C . ARG A 1 270 ? 12.654 -3.585 -14.263 1.00 84.38 270 ARG A C 1
ATOM 1937 O O . ARG A 1 270 ? 12.074 -4.230 -15.137 1.00 84.38 270 ARG A O 1
ATOM 1944 N N . ALA A 1 271 ? 13.779 -4.016 -13.692 1.00 85.38 271 ALA A N 1
ATOM 1945 C CA . ALA A 1 271 ? 14.438 -5.267 -14.068 1.00 85.38 271 ALA A CA 1
ATOM 1946 C C . ALA A 1 271 ? 13.616 -6.520 -13.701 1.00 85.38 271 ALA A C 1
ATOM 1948 O O . ALA A 1 271 ? 13.757 -7.575 -14.329 1.00 85.38 271 ALA A O 1
ATOM 1949 N N . GLU A 1 272 ? 12.762 -6.445 -12.682 1.00 85.31 272 GLU A N 1
ATOM 1950 C CA . GLU A 1 272 ? 11.855 -7.531 -12.299 1.00 85.31 272 GLU A CA 1
ATOM 1951 C C . GLU A 1 272 ? 10.587 -7.587 -13.148 1.00 85.31 272 GLU A C 1
ATOM 1953 O O . GLU A 1 272 ? 10.116 -8.685 -13.452 1.00 85.31 272 GLU A O 1
ATOM 1958 N N . LEU A 1 273 ? 10.051 -6.441 -13.584 1.00 79.06 273 LEU A N 1
ATOM 1959 C CA . LEU A 1 273 ? 8.902 -6.402 -14.496 1.00 79.06 273 LEU A CA 1
ATOM 1960 C C . LEU A 1 273 ? 9.168 -7.239 -15.757 1.00 79.06 273 LEU A C 1
ATOM 1962 O O . LEU A 1 273 ? 8.325 -8.050 -16.141 1.00 79.06 273 LEU A O 1
ATOM 1966 N N . ALA A 1 274 ? 10.368 -7.156 -16.330 1.00 74.88 274 ALA A N 1
ATOM 1967 C CA . ALA A 1 274 ? 10.753 -7.960 -17.492 1.00 74.88 274 ALA A CA 1
ATOM 1968 C C . ALA A 1 274 ? 10.777 -9.483 -17.228 1.00 74.88 274 ALA A C 1
ATOM 1970 O O . ALA A 1 274 ? 10.627 -10.276 -18.154 1.00 74.88 274 ALA A O 1
ATOM 1971 N N . ARG A 1 275 ? 10.961 -9.911 -15.972 1.00 80.62 275 ARG A N 1
ATOM 1972 C CA . ARG A 1 275 ? 11.139 -11.324 -15.573 1.00 80.62 275 ARG A CA 1
ATOM 1973 C C . ARG A 1 275 ? 9.936 -11.893 -14.822 1.00 80.62 275 ARG A C 1
ATOM 1975 O O . ARG A 1 275 ? 9.994 -13.003 -14.295 1.00 80.62 275 ARG A O 1
ATOM 1982 N N . TRP A 1 276 ? 8.843 -11.142 -14.764 1.00 80.12 276 TRP A N 1
ATOM 1983 C CA . TRP A 1 276 ? 7.753 -11.409 -13.839 1.00 80.12 276 TRP A CA 1
ATOM 1984 C C . TRP A 1 276 ? 7.108 -12.801 -13.946 1.00 80.12 276 TRP A C 1
ATOM 1986 O O . TRP A 1 276 ? 6.973 -13.438 -12.902 1.00 80.12 276 TRP A O 1
ATOM 1996 N N . PRO A 1 277 ? 6.771 -13.337 -15.137 1.00 79.50 277 PRO A N 1
ATOM 1997 C CA . PRO A 1 277 ? 6.170 -14.671 -15.228 1.00 79.50 277 PRO A CA 1
ATOM 1998 C C . PRO A 1 277 ? 7.040 -15.786 -14.629 1.00 79.50 277 PRO A C 1
ATOM 2000 O O . PRO A 1 277 ? 6.522 -16.818 -14.206 1.00 79.50 277 PRO A O 1
ATOM 2003 N N . LEU A 1 278 ? 8.363 -15.586 -14.580 1.00 78.12 278 LEU A N 1
ATOM 2004 C CA . LEU A 1 278 ? 9.300 -16.511 -13.943 1.00 78.12 278 LEU A CA 1
ATOM 2005 C C . LEU A 1 278 ? 9.318 -16.318 -12.422 1.00 78.12 278 LEU A C 1
ATOM 2007 O O . LEU A 1 278 ? 9.235 -17.298 -11.689 1.00 78.12 278 LEU A O 1
ATOM 2011 N N . LEU A 1 279 ? 9.373 -15.065 -11.955 1.00 75.06 279 LEU A N 1
ATOM 2012 C CA . LEU A 1 279 ? 9.389 -14.730 -10.526 1.00 75.06 279 LEU A CA 1
ATOM 2013 C C . LEU A 1 279 ? 8.083 -15.108 -9.814 1.00 75.06 279 LEU A C 1
ATOM 2015 O O . LEU A 1 279 ? 8.118 -15.587 -8.684 1.00 75.06 279 LEU A O 1
ATOM 2019 N N . PHE A 1 280 ? 6.924 -14.959 -10.465 1.00 74.38 280 PHE A N 1
ATOM 2020 C CA . PHE A 1 280 ? 5.646 -15.342 -9.856 1.00 74.38 280 PHE A CA 1
ATOM 2021 C C . PHE A 1 280 ? 5.611 -16.832 -9.502 1.00 74.38 280 PHE A C 1
ATOM 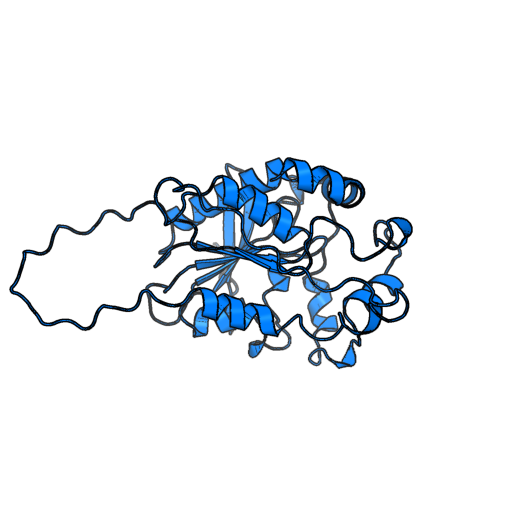2023 O O . PHE A 1 280 ? 5.155 -17.194 -8.424 1.00 74.38 280 PHE A O 1
ATOM 2030 N N . ARG A 1 281 ? 6.160 -17.697 -10.367 1.00 73.44 281 ARG A N 1
ATOM 2031 C CA . ARG A 1 281 ? 6.213 -19.148 -10.124 1.00 73.44 281 ARG A CA 1
ATOM 2032 C C . ARG A 1 281 ? 7.082 -19.535 -8.933 1.00 73.44 281 ARG A C 1
ATOM 2034 O O . ARG A 1 281 ? 6.870 -20.603 -8.383 1.00 73.44 281 ARG A O 1
ATOM 2041 N N . SER A 1 282 ? 8.058 -18.709 -8.560 1.00 69.19 282 SER A N 1
ATOM 2042 C CA . SER A 1 282 ? 8.879 -18.934 -7.364 1.00 69.19 282 SER A CA 1
ATOM 2043 C C . SER A 1 282 ? 8.298 -18.299 -6.099 1.00 69.19 282 SER A C 1
ATOM 2045 O O . SER A 1 282 ? 8.891 -18.439 -5.037 1.00 69.19 282 SER A O 1
ATOM 2047 N N . THR A 1 283 ? 7.191 -17.559 -6.216 1.00 61.66 283 THR A N 1
ATOM 2048 C CA . THR A 1 283 ? 6.527 -16.864 -5.099 1.00 61.66 283 THR A CA 1
ATOM 2049 C C . THR A 1 283 ? 5.321 -17.658 -4.560 1.00 61.66 283 THR A C 1
ATOM 2051 O O . THR A 1 283 ? 4.732 -17.255 -3.562 1.00 61.66 283 THR A O 1
ATOM 2054 N N . ALA A 1 284 ? 4.953 -18.768 -5.216 1.00 47.94 284 ALA A N 1
ATOM 2055 C CA . ALA A 1 284 ? 3.817 -19.634 -4.889 1.00 47.94 284 ALA A CA 1
ATOM 2056 C C . ALA A 1 284 ? 4.271 -21.032 -4.452 1.00 47.94 284 ALA A C 1
ATOM 2058 O O . ALA A 1 284 ? 5.286 -21.515 -5.006 1.00 47.94 284 ALA A O 1
#

pLDDT: mean 72.05, std 26.07, range [22.19, 98.69]

Secondary structure (DSSP, 8-state):
-PPPP---TTS-EEEEEEETTEEEEEEEE--TTSS-SBEEEEE--TTB-GGGG--TT-GGG-HHHHHHHTT-EEEEEPPTTSGGGGGG-TT---HHHHHHHHHHHHHHHHHHS--BT-EEEEEETHHHHHHHHHHTTSPBSS-S----PPP----PPS---TTSTTSTTSS-SSHHHHHHHHHT--PPPP-------PPPPS----PPPPEEEEEEES--SS-SS-GGGS--STT-HHHHHHHS--GGGSPTTHHHHGGGTB-PPPHHHHHHHTTHHHHHHT--

Foldseek 3Di:
DDDDQPQDPLQWGWDWFDLPPATWIKIKHAAPPDAAQFEEEEFEAFQFALCVQCQPLDRCSRLRNVQNPVRYIYIRIGFQCDDSNVVVAVQGDALLVSLSSVLSRVQRVVVPDRGNLFYEYEYEARRQSSCLLNQVPFAAPDDDDPPDPDDDPPDDDDDDDPPPPLVVQADDPRVQSVVSSVVSDDDDDDPDDDDDDDDDDPDPDPDRRHYPYYDYYNDDLDDPDDLVLDPLDPPVPVSVCSNNDDPVVDRPCSVVVRVVTGHHGRNNRSVCVSVRNVVVVVSD

Radius of gyration: 20.5 Å; chains: 1; bounding box: 50×53×67 Å